Protein AF-A0A0H3C259-F1 (afdb_monomer)

Nearest PDB structures (foldseek):
  5dym-assembly1_A-2  TM=5.861E-01  e=5.211E-03  Clostridioides difficile R20291
  2v1u-assembly1_A  TM=7.409E-01  e=2.535E-02  Aeropyrum pernix
  2qby-assembly1_B  TM=6.337E-01  e=1.419E-02  Saccharolobus solfataricus
  2dqr-assembly1_B  TM=4.996E-01  e=5.030E-02  Bacillus subtilis
  2dpd-assembly1_B  TM=5.119E-01  e=1.109E-01  Bacillus subtilis

Foldseek 3Di:
DPPPPPPDCDPLLLVLLLLLLVLLVVCVVPPPADDLVRSLVSSQVSCVVVVHDRDDSVVVVVSLVVCVVLLQWDWDWDDPDDPPGIGIHIHGPDPSVVSSVSSVVVVVVVVVVVVVVVVVVVVCVVVVPPPPPDPPDPPPPVVVPVVVVVVVVLVVLLVVQVVVCVVVVHDPVVSVVLSVVSDDSVVSVVVSVVVVVVVVVVVVVVVVVVVVVLVVLLVVLVVVLVVLLVVVVVLQWDNVLSVVLSVVVSVVCSRPSCLQVVCVVHVSNVVSSVVSPVSIDGDPVSVVVVVLLVVLLVLLCVVCVPPDPDDPLSVLSVVLSVPDPDDDVVCVVVCVSVVVSVVVVVVVVVVVVVVVVVVVD

Radius of gyration: 45.94 Å; Cα contacts (8 Å, |Δi|>4): 202; chains: 1; bounding box: 95×72×120 Å

Mean predicted aligned error: 21.15 Å

Sequence (361 aa):
MKVNKSLQIQSKYQHKLIALIATLEYINKNKKKYNQSDILYCFNSNLRRNGQKEVSIKTLRNYFYKLEKLNITINYYRHLGINMGTEIYYALRHSKKDCYNLLNQHFRNKKTERFQRRVNAYIKINYDKKDNVKNGECFNNKYKKEERETERKKKINKLKLKKYAKKCNFDNEISSFIINLNLKKETTIKLFKFIIKEKYYLKKENKCNLQKTLQNKKRDLISILRKTQKNLIKEGYDKKKIEIQIQNTYQKYKNKPHFILESNKYKDFDQIIKKIKDDTNKTESQKHKDNMKTNMYNILLDQLHSKTNTINLKSKIKEYLNKQNKLEYKKIFNNQYYNEIIKLIELQNESQNIYKNSYIN

Structure (mmCIF, N/CA/C/O backbone):
data_AF-A0A0H3C259-F1
#
_entry.id   AF-A0A0H3C259-F1
#
loop_
_atom_site.group_PDB
_atom_site.id
_atom_site.type_symbol
_atom_site.label_atom_id
_atom_site.label_alt_id
_atom_site.label_comp_id
_atom_site.label_asym_id
_atom_site.label_entity_id
_atom_site.label_seq_id
_atom_site.pdbx_PDB_ins_code
_atom_site.Cartn_x
_atom_site.Cartn_y
_atom_site.Cartn_z
_atom_site.occupancy
_atom_site.B_iso_or_equiv
_atom_site.auth_seq_id
_atom_site.auth_comp_id
_atom_site.auth_asym_id
_atom_site.auth_atom_id
_atom_site.pdbx_PDB_model_num
ATOM 1 N N . MET A 1 1 ? -5.166 -19.246 -32.603 1.00 32.88 1 MET A N 1
ATOM 2 C CA . MET A 1 1 ? -4.197 -18.706 -31.616 1.00 32.88 1 MET A CA 1
ATOM 3 C C . MET A 1 1 ? -3.779 -17.298 -32.034 1.00 32.88 1 MET A C 1
ATOM 5 O O . MET A 1 1 ? -3.109 -17.151 -33.047 1.00 32.88 1 MET A O 1
ATOM 9 N N . LYS A 1 2 ? -4.190 -16.249 -31.305 1.00 30.34 2 LYS A N 1
ATOM 10 C CA . LYS A 1 2 ? -3.680 -14.886 -31.537 1.00 30.34 2 LYS A CA 1
ATOM 11 C C . LYS A 1 2 ? -2.260 -14.813 -30.981 1.00 30.34 2 LYS A C 1
ATOM 13 O O . LYS A 1 2 ? -2.064 -14.702 -29.774 1.00 30.34 2 LYS A O 1
ATOM 18 N N . VAL A 1 3 ? -1.268 -14.929 -31.860 1.00 32.56 3 VAL A N 1
ATOM 19 C CA . VAL A 1 3 ? 0.128 -14.660 -31.515 1.00 32.56 3 VAL A CA 1
ATOM 20 C C . VAL A 1 3 ? 0.220 -13.173 -31.187 1.00 32.56 3 VAL A C 1
ATOM 22 O O . VAL A 1 3 ? 0.259 -12.331 -32.084 1.00 32.56 3 VAL A O 1
ATOM 25 N N . ASN A 1 4 ? 0.229 -12.839 -29.896 1.00 34.22 4 ASN A N 1
ATOM 26 C CA . ASN A 1 4 ? 0.653 -11.527 -29.427 1.00 34.22 4 ASN A CA 1
ATOM 27 C C . ASN A 1 4 ? 2.117 -11.354 -29.837 1.00 34.22 4 ASN A C 1
ATOM 29 O O . ASN A 1 4 ? 3.037 -11.773 -29.136 1.00 34.22 4 ASN A O 1
ATOM 33 N N . LYS A 1 5 ? 2.319 -10.770 -31.021 1.00 34.62 5 LYS A N 1
ATOM 34 C CA . LYS A 1 5 ? 3.610 -10.297 -31.511 1.00 34.62 5 LYS A CA 1
ATOM 35 C C . LYS A 1 5 ? 4.137 -9.365 -30.426 1.00 34.62 5 LYS A C 1
ATOM 37 O O . LYS A 1 5 ? 3.582 -8.288 -30.220 1.00 34.62 5 LYS A O 1
ATOM 42 N N . SER A 1 6 ? 5.155 -9.798 -29.684 1.00 31.55 6 SER A N 1
ATOM 43 C CA . SER A 1 6 ? 5.824 -8.946 -28.704 1.00 31.55 6 SER A CA 1
ATOM 44 C C . SER A 1 6 ? 6.165 -7.630 -29.398 1.00 31.55 6 SER A C 1
ATOM 46 O O . SER A 1 6 ? 6.873 -7.665 -30.412 1.00 31.55 6 SER A O 1
ATOM 48 N N . LEU A 1 7 ? 5.634 -6.505 -28.906 1.00 38.12 7 LEU A N 1
ATOM 49 C CA . LEU A 1 7 ? 5.985 -5.172 -29.389 1.00 38.12 7 LEU A CA 1
ATOM 50 C C . LEU A 1 7 ? 7.511 -5.100 -29.429 1.00 38.12 7 LEU A C 1
ATOM 52 O O . LEU A 1 7 ? 8.168 -5.111 -28.386 1.00 38.12 7 LEU A O 1
ATOM 56 N N . GLN A 1 8 ? 8.076 -5.109 -30.642 1.00 46.75 8 GLN A N 1
ATOM 57 C CA . GLN A 1 8 ? 9.494 -4.847 -30.845 1.00 46.75 8 GLN A CA 1
ATOM 58 C C . GLN A 1 8 ? 9.805 -3.588 -30.049 1.00 46.75 8 GLN A C 1
ATOM 60 O O . GLN A 1 8 ? 9.069 -2.611 -30.168 1.00 46.75 8 GLN A O 1
ATOM 65 N N . ILE A 1 9 ? 10.842 -3.638 -29.212 1.00 47.00 9 ILE A N 1
ATOM 66 C CA . ILE A 1 9 ? 11.274 -2.513 -28.382 1.00 47.00 9 ILE A CA 1
ATOM 67 C C . ILE A 1 9 ? 11.609 -1.354 -29.330 1.00 47.00 9 ILE A C 1
ATOM 69 O O . ILE A 1 9 ? 12.724 -1.243 -29.840 1.00 47.00 9 ILE A O 1
ATOM 73 N N . GLN A 1 10 ? 10.610 -0.528 -29.627 1.00 60.31 10 GLN A N 1
ATOM 74 C CA . GLN A 1 10 ? 10.763 0.697 -30.386 1.00 60.31 10 GLN A CA 1
ATOM 75 C C . GLN A 1 10 ? 11.490 1.663 -29.464 1.00 60.31 10 GLN A C 1
ATOM 77 O O . GLN A 1 10 ? 11.185 1.764 -28.272 1.00 60.31 10 GLN A O 1
ATOM 82 N N . SER A 1 11 ? 12.505 2.347 -29.988 1.00 73.31 11 SER A N 1
ATOM 83 C CA . SER A 1 11 ? 13.210 3.342 -29.181 1.00 73.31 11 SER A CA 1
ATOM 84 C C . SER A 1 11 ? 12.196 4.365 -28.648 1.00 73.31 11 SER A C 1
ATOM 86 O O . SER A 1 11 ? 11.292 4.765 -29.383 1.00 73.31 11 SER A O 1
ATOM 88 N N . LYS A 1 12 ? 12.335 4.806 -27.385 1.00 82.75 12 LYS A N 1
ATOM 89 C CA . LYS A 1 12 ? 11.418 5.795 -26.770 1.00 82.75 12 LYS A CA 1
ATOM 90 C C . LYS A 1 12 ? 11.193 7.011 -27.683 1.00 82.75 12 LYS A C 1
ATOM 92 O O . LYS A 1 12 ? 10.097 7.547 -27.756 1.00 82.75 12 LYS A O 1
ATOM 97 N N . TYR A 1 13 ? 12.237 7.402 -28.411 1.00 89.00 13 TYR A N 1
ATOM 98 C CA . TYR A 1 13 ? 12.223 8.485 -29.386 1.00 89.00 13 TYR A CA 1
ATOM 99 C C . TYR A 1 13 ? 11.421 8.158 -30.664 1.00 89.00 13 TYR A C 1
ATOM 101 O O . TYR A 1 13 ? 10.613 8.971 -31.094 1.00 89.00 13 TYR A O 1
ATOM 109 N N . GLN A 1 14 ? 11.574 6.959 -31.239 1.00 90.12 14 GLN A N 1
ATOM 110 C CA . GLN A 1 14 ? 10.795 6.510 -32.404 1.00 90.12 14 GLN A CA 1
ATOM 111 C C . GLN A 1 14 ? 9.292 6.497 -32.114 1.00 90.12 14 GLN A C 1
ATOM 113 O O . GLN A 1 14 ? 8.512 6.959 -32.937 1.00 90.12 14 GLN A O 1
ATOM 118 N N . HIS A 1 15 ? 8.888 6.026 -30.932 1.00 88.75 15 HIS A N 1
ATOM 119 C CA . HIS A 1 15 ? 7.475 6.000 -30.557 1.00 88.75 15 HIS A CA 1
ATOM 120 C C . HIS A 1 15 ? 6.872 7.411 -30.470 1.00 88.75 15 HIS A C 1
ATOM 122 O O . HIS A 1 15 ? 5.762 7.639 -30.941 1.00 88.75 15 HIS A O 1
ATOM 128 N N . LYS A 1 16 ? 7.633 8.381 -29.945 1.00 93.69 16 LYS A N 1
ATOM 129 C CA . LYS A 1 16 ? 7.217 9.790 -29.917 1.00 93.69 16 LYS A CA 1
ATOM 130 C C . LYS A 1 16 ? 7.043 10.373 -31.323 1.00 93.69 16 LYS A C 1
ATOM 132 O O . LYS A 1 16 ? 6.090 11.108 -31.549 1.00 93.69 16 LYS A O 1
ATOM 137 N N . LEU A 1 17 ? 7.898 10.006 -32.280 1.00 94.56 17 LEU A N 1
ATOM 138 C CA . LEU A 1 17 ? 7.743 10.422 -33.681 1.00 94.56 17 LEU A CA 1
ATOM 139 C C . LEU A 1 17 ? 6.522 9.774 -34.359 1.00 94.56 17 LEU A C 1
ATOM 141 O O . LEU A 1 17 ? 5.812 10.450 -35.095 1.00 94.56 17 LEU A O 1
ATOM 145 N N . ILE A 1 18 ? 6.230 8.501 -34.071 1.00 93.56 18 ILE A N 1
ATOM 146 C CA . ILE A 1 18 ? 5.015 7.813 -34.556 1.00 93.56 18 ILE A CA 1
ATOM 147 C C . ILE A 1 18 ? 3.753 8.511 -34.035 1.00 93.56 18 ILE A C 1
ATOM 149 O O . ILE A 1 18 ? 2.817 8.765 -34.799 1.00 93.56 18 ILE A O 1
ATOM 153 N N . ALA A 1 19 ? 3.736 8.839 -32.741 1.00 94.12 19 ALA A N 1
ATOM 154 C CA . ALA A 1 19 ? 2.639 9.575 -32.127 1.00 94.12 19 ALA A CA 1
ATOM 155 C C . ALA A 1 19 ? 2.482 10.971 -32.751 1.00 94.12 19 ALA A C 1
ATOM 157 O O . ALA A 1 19 ? 1.358 11.383 -33.023 1.00 94.12 19 ALA A O 1
ATOM 158 N N . LEU A 1 20 ? 3.588 11.658 -33.060 1.00 95.75 20 LEU A N 1
ATOM 159 C CA . LEU A 1 20 ? 3.554 12.977 -33.693 1.00 95.75 20 LEU A CA 1
ATOM 160 C C . LEU A 1 20 ? 2.965 12.925 -35.108 1.00 95.75 20 LEU A C 1
ATOM 162 O O . LEU A 1 20 ? 2.128 13.755 -35.441 1.00 95.75 20 LEU A O 1
ATOM 166 N N . ILE A 1 21 ? 3.331 11.922 -35.914 1.00 95.12 21 ILE A N 1
ATOM 167 C CA . ILE A 1 21 ? 2.750 11.709 -37.252 1.00 95.12 21 ILE A CA 1
ATOM 168 C C . ILE A 1 21 ? 1.230 11.495 -37.159 1.00 95.12 21 ILE A C 1
ATOM 170 O O . ILE A 1 21 ? 0.483 12.091 -37.930 1.00 95.12 21 ILE A O 1
ATOM 174 N N . ALA A 1 22 ? 0.753 10.694 -36.195 1.00 94.38 22 ALA A N 1
ATOM 175 C CA . ALA A 1 22 ? -0.688 10.528 -35.969 1.00 94.38 22 ALA A CA 1
ATOM 176 C C . ALA A 1 22 ? -1.367 11.840 -35.557 1.00 94.38 22 ALA A C 1
ATOM 178 O O . ALA A 1 22 ? -2.471 12.127 -36.015 1.00 94.38 22 ALA A O 1
ATOM 179 N N . THR A 1 23 ? -0.719 12.622 -34.692 1.00 95.00 23 THR A N 1
ATOM 180 C CA . THR A 1 23 ? -1.238 13.915 -34.248 1.00 95.00 23 THR A CA 1
ATOM 181 C C . THR A 1 23 ? -1.342 14.902 -35.411 1.00 95.00 23 THR A C 1
ATOM 183 O O . THR A 1 23 ? -2.368 15.561 -35.536 1.00 95.00 23 THR A O 1
ATOM 186 N N . LEU A 1 24 ? -0.339 14.973 -36.290 1.00 94.25 24 LEU A N 1
ATOM 187 C CA . LEU A 1 24 ? -0.383 15.829 -37.479 1.00 94.25 24 LEU A CA 1
ATOM 188 C C . LEU A 1 24 ? -1.494 15.416 -38.446 1.00 94.25 24 LEU A C 1
ATOM 190 O O . LEU A 1 24 ? -2.240 16.270 -38.910 1.00 94.25 24 LEU A O 1
ATOM 194 N N . GLU A 1 25 ? -1.664 14.114 -38.699 1.00 94.69 25 GLU A N 1
ATOM 195 C CA . GLU A 1 25 ? -2.767 13.618 -39.532 1.00 94.69 25 GLU A CA 1
ATOM 196 C C . GLU A 1 25 ? -4.134 14.034 -38.970 1.00 94.69 25 GLU A C 1
ATOM 198 O O . GLU A 1 25 ? -5.006 14.484 -39.710 1.00 94.69 25 GLU A O 1
ATOM 203 N N . TYR A 1 26 ? -4.318 13.899 -37.655 1.00 94.44 26 TYR A N 1
ATOM 204 C CA . TYR A 1 26 ? -5.551 14.293 -36.981 1.00 94.44 26 TYR A CA 1
ATOM 205 C C . TYR A 1 26 ? -5.798 15.800 -37.083 1.00 94.44 26 TYR A C 1
ATOM 207 O O . TYR A 1 26 ? -6.906 16.222 -37.401 1.00 94.44 26 TYR A O 1
ATOM 215 N N . ILE A 1 27 ? -4.782 16.619 -36.812 1.00 92.56 27 ILE A N 1
ATOM 216 C CA . ILE A 1 27 ? -4.924 18.076 -36.836 1.00 92.56 27 ILE A CA 1
ATOM 217 C C . ILE A 1 27 ? -5.221 18.558 -38.257 1.00 92.56 27 ILE A C 1
ATOM 219 O O . ILE A 1 27 ? -6.153 19.335 -38.428 1.00 92.56 27 ILE A O 1
ATOM 223 N N . ASN A 1 28 ? -4.513 18.045 -39.265 1.00 90.31 28 ASN A N 1
ATOM 224 C CA . ASN A 1 28 ? -4.720 18.430 -40.664 1.00 90.31 28 ASN A CA 1
ATOM 225 C C . ASN A 1 28 ? -6.121 18.074 -41.181 1.00 90.31 28 ASN A C 1
ATOM 227 O O . ASN A 1 28 ? -6.636 18.763 -42.053 1.00 90.31 28 ASN A O 1
ATOM 231 N N . LYS A 1 29 ? -6.753 17.019 -40.646 1.00 91.06 29 LYS A N 1
ATOM 232 C CA . LYS A 1 29 ? -8.136 16.653 -40.998 1.00 91.06 29 LYS A CA 1
ATOM 233 C C . LYS A 1 29 ? -9.188 17.501 -40.279 1.00 91.06 29 LYS A C 1
ATOM 235 O O . LYS A 1 29 ? -10.253 17.728 -40.836 1.00 91.06 29 LYS A O 1
ATOM 240 N N . ASN A 1 30 ? -8.910 17.943 -39.050 1.00 92.06 30 ASN A N 1
ATOM 241 C CA . ASN A 1 30 ? -9.928 18.527 -38.167 1.00 92.06 30 ASN A CA 1
ATOM 242 C C . ASN A 1 30 ? -9.808 20.043 -37.961 1.00 92.06 30 ASN A C 1
ATOM 244 O O . ASN A 1 30 ? -10.759 20.667 -37.498 1.00 92.06 30 ASN A O 1
ATOM 248 N N . LYS A 1 31 ? -8.655 20.651 -38.256 1.00 87.19 31 LYS A N 1
ATOM 249 C CA . LYS A 1 31 ? -8.423 22.090 -38.082 1.00 87.19 31 LYS A CA 1
ATOM 250 C C . LYS A 1 31 ? -8.028 22.730 -39.410 1.00 87.19 31 LYS A C 1
ATOM 252 O O . LYS A 1 31 ? -7.062 22.311 -40.034 1.00 87.19 31 LYS A O 1
ATOM 257 N N . LYS A 1 32 ? -8.731 23.805 -39.789 1.00 83.62 32 LYS A N 1
ATOM 258 C CA . LYS A 1 32 ? -8.390 24.634 -40.962 1.00 83.62 32 LYS A CA 1
ATOM 259 C C . LYS A 1 32 ? -7.138 25.491 -40.731 1.00 83.62 32 LYS A C 1
ATOM 261 O O . LYS A 1 32 ? -6.374 25.721 -41.658 1.00 83.62 32 LYS A O 1
ATOM 266 N N . LYS A 1 33 ? -6.930 25.959 -39.495 1.00 83.88 33 LYS A N 1
ATOM 267 C CA . LYS A 1 33 ? -5.749 26.716 -39.050 1.00 83.88 33 LYS A CA 1
ATOM 268 C C . LYS A 1 33 ? -5.343 26.255 -37.651 1.00 83.88 33 LYS A C 1
ATOM 270 O O . LYS A 1 33 ? -6.202 25.908 -36.840 1.00 83.88 33 LYS A O 1
ATOM 275 N N . TYR A 1 34 ? -4.044 26.231 -37.381 1.00 88.56 34 TYR A N 1
ATOM 276 C CA . TYR A 1 34 ? -3.476 25.862 -36.086 1.00 88.56 34 TYR A CA 1
ATOM 277 C C . TYR A 1 34 ? -2.087 26.484 -35.923 1.00 88.56 34 TYR A C 1
ATOM 279 O O . TYR A 1 34 ? -1.428 26.812 -36.906 1.00 88.56 34 TYR A O 1
ATOM 287 N N . ASN A 1 35 ? -1.624 26.610 -34.682 1.00 86.19 35 ASN A N 1
ATOM 288 C CA . ASN A 1 35 ? -0.261 27.032 -34.362 1.00 86.19 35 ASN A CA 1
ATOM 289 C C . ASN A 1 35 ? 0.547 25.904 -33.680 1.00 86.19 35 ASN A C 1
ATOM 291 O O . ASN A 1 35 ? 0.063 24.794 -33.448 1.00 86.19 35 ASN A O 1
ATOM 295 N N . GLN A 1 36 ? 1.816 26.166 -33.350 1.00 86.88 36 GLN A N 1
ATOM 296 C CA . GLN A 1 36 ? 2.669 25.171 -32.685 1.00 86.88 36 GLN A CA 1
ATOM 297 C C . GLN A 1 36 ? 2.161 24.764 -31.289 1.00 86.88 36 GLN A C 1
ATOM 299 O O . GLN A 1 36 ? 2.370 23.618 -30.884 1.00 86.88 36 GLN A O 1
ATOM 304 N N . SER A 1 37 ? 1.485 25.662 -30.567 1.00 88.31 37 SER A N 1
ATOM 305 C CA . SER A 1 37 ? 0.896 25.376 -29.253 1.00 88.31 37 SER A CA 1
ATOM 306 C C . SER A 1 37 ? -0.303 24.434 -29.368 1.00 88.31 37 SER A C 1
ATOM 308 O O . SER A 1 37 ? -0.420 23.506 -28.570 1.00 88.31 37 SER A O 1
ATOM 310 N N . ASP A 1 38 ? -1.131 24.590 -30.405 1.00 90.00 38 ASP A N 1
ATOM 311 C CA . ASP A 1 38 ? -2.219 23.657 -30.721 1.00 90.00 38 ASP A CA 1
ATOM 312 C C . ASP A 1 38 ? -1.694 22.239 -30.959 1.00 90.00 38 ASP A C 1
ATOM 314 O O . ASP A 1 38 ? -2.228 21.264 -30.422 1.00 90.00 38 ASP A O 1
ATOM 318 N N . ILE A 1 39 ? -0.622 22.118 -31.750 1.00 92.62 39 ILE A N 1
ATOM 319 C CA . ILE A 1 39 ? -0.011 20.815 -32.022 1.00 92.62 39 ILE A CA 1
ATOM 320 C C . ILE A 1 39 ? 0.587 20.231 -30.748 1.00 92.62 39 ILE A C 1
ATOM 322 O O . ILE A 1 39 ? 0.405 19.043 -30.482 1.00 92.62 39 ILE A O 1
ATOM 326 N N . LEU A 1 40 ? 1.265 21.052 -29.942 1.00 95.12 40 LEU A N 1
ATOM 327 C CA . LEU A 1 40 ? 1.839 20.626 -28.670 1.00 95.12 40 LEU A CA 1
ATOM 328 C C . LEU A 1 40 ? 0.768 20.086 -27.722 1.00 95.12 40 LEU A C 1
ATOM 330 O O . LEU A 1 40 ? 0.960 19.020 -27.137 1.00 95.12 40 LEU A O 1
ATOM 334 N N . TYR A 1 41 ? -0.365 20.778 -27.612 1.00 95.44 41 TYR A N 1
ATOM 335 C CA . TYR A 1 41 ? -1.492 20.362 -26.784 1.00 95.44 41 TYR A CA 1
ATOM 336 C C . TYR A 1 41 ? -2.036 18.993 -27.218 1.00 95.44 41 TYR A C 1
ATOM 338 O O . TYR A 1 41 ? -2.100 18.053 -26.417 1.00 95.44 41 TYR A O 1
ATOM 346 N N . CYS A 1 42 ? -2.357 18.832 -28.506 1.00 94.38 42 CYS A N 1
ATOM 347 C CA . CYS A 1 42 ? -2.859 17.565 -29.038 1.00 94.38 42 CYS A CA 1
ATOM 348 C C . CYS A 1 42 ? -1.819 16.437 -28.931 1.00 94.38 42 CYS A C 1
ATOM 350 O O . CYS A 1 42 ? -2.167 15.287 -28.651 1.00 94.38 42 CYS A O 1
ATOM 352 N N . PHE A 1 43 ? -0.539 16.752 -29.130 1.00 96.50 43 PHE A N 1
ATOM 353 C CA . PHE A 1 43 ? 0.548 15.786 -29.034 1.00 96.50 43 PHE A CA 1
ATOM 354 C C . PHE A 1 43 ? 0.748 15.305 -27.596 1.00 96.50 43 PHE A C 1
ATOM 356 O O . PHE A 1 43 ? 0.764 14.098 -27.364 1.00 96.50 43 PHE A O 1
ATOM 363 N N . ASN A 1 44 ? 0.815 16.213 -26.620 1.00 96.69 44 ASN A N 1
ATOM 364 C CA . ASN A 1 44 ? 0.953 15.858 -25.206 1.00 96.69 44 ASN A CA 1
ATOM 365 C C . ASN A 1 44 ? -0.265 15.084 -24.686 1.00 96.69 44 ASN A C 1
ATOM 367 O O . ASN A 1 44 ? -0.094 14.103 -23.964 1.00 96.69 44 ASN A O 1
ATOM 371 N N . SER A 1 45 ? -1.477 15.424 -25.136 1.00 95.00 45 SER A N 1
ATOM 372 C CA . SER A 1 45 ? -2.680 14.636 -24.838 1.00 95.00 45 SER A CA 1
ATOM 373 C C . SER A 1 45 ? -2.564 13.190 -25.352 1.00 95.00 45 SER A C 1
ATOM 375 O O . SER A 1 45 ? -2.850 12.242 -24.616 1.00 95.00 45 SER A O 1
ATOM 377 N N . ASN A 1 46 ? -2.060 12.996 -26.578 1.00 93.06 46 ASN A N 1
ATOM 378 C CA . ASN A 1 46 ? -1.805 11.668 -27.148 1.00 93.06 46 ASN A CA 1
ATOM 379 C C . ASN A 1 46 ? -0.698 10.912 -26.381 1.00 93.06 46 ASN A C 1
ATOM 381 O O . ASN A 1 46 ? -0.845 9.732 -26.063 1.00 93.06 46 ASN A O 1
ATOM 385 N N . LEU A 1 47 ? 0.389 11.595 -26.007 1.00 93.44 47 LEU A N 1
ATOM 386 C CA . LEU A 1 47 ? 1.457 11.015 -25.186 1.00 93.44 47 LEU A CA 1
ATOM 387 C C . LEU A 1 47 ? 0.940 10.551 -23.818 1.00 93.44 47 LEU A C 1
ATOM 389 O O . LEU A 1 47 ? 1.247 9.430 -23.413 1.00 93.44 47 LEU A O 1
ATOM 393 N N . ARG A 1 48 ? 0.108 11.358 -23.148 1.00 93.00 48 ARG A N 1
ATOM 394 C CA . ARG A 1 48 ? -0.487 11.034 -21.844 1.00 93.00 48 ARG A CA 1
ATOM 395 C C . ARG A 1 48 ? -1.376 9.794 -21.915 1.00 93.00 48 ARG A C 1
ATOM 397 O O . ARG A 1 48 ? -1.248 8.911 -21.072 1.00 93.00 48 ARG A O 1
ATOM 404 N N . ARG A 1 49 ? -2.213 9.681 -22.955 1.00 89.44 49 ARG A N 1
ATOM 405 C CA . ARG A 1 49 ? -3.046 8.485 -23.204 1.00 89.44 49 ARG A CA 1
ATOM 406 C C . ARG A 1 49 ? -2.205 7.221 -23.408 1.00 89.44 49 ARG A C 1
ATOM 408 O O . ARG A 1 49 ? -2.601 6.150 -22.967 1.00 89.44 49 ARG A O 1
ATOM 415 N N . ASN A 1 50 ? -1.023 7.359 -24.007 1.00 85.12 50 ASN A N 1
ATOM 416 C CA . ASN A 1 50 ? -0.074 6.263 -24.223 1.00 85.12 50 ASN A CA 1
ATOM 417 C C . ASN A 1 50 ? 0.904 6.044 -23.046 1.00 85.12 50 ASN A C 1
ATOM 419 O O . ASN A 1 50 ? 1.890 5.319 -23.196 1.00 85.12 50 ASN A O 1
ATOM 423 N N . GLY A 1 51 ? 0.685 6.683 -21.888 1.00 85.88 51 GLY A N 1
ATOM 424 C CA . GLY A 1 51 ? 1.541 6.546 -20.702 1.00 85.88 51 GLY A CA 1
ATOM 425 C C . GLY A 1 51 ? 2.951 7.133 -20.862 1.00 85.88 51 GLY A C 1
ATOM 426 O O . GLY A 1 51 ? 3.886 6.713 -20.177 1.00 85.88 51 GLY A O 1
ATOM 427 N N . GLN A 1 52 ? 3.143 8.076 -21.788 1.00 87.56 52 GLN A N 1
ATOM 428 C CA . GLN A 1 52 ? 4.428 8.719 -22.059 1.00 87.56 52 GLN A CA 1
ATOM 429 C C . GLN A 1 52 ? 4.522 10.107 -21.425 1.00 87.56 52 GLN A C 1
ATOM 431 O O . GLN A 1 52 ? 3.540 10.836 -21.336 1.00 87.56 52 GLN A O 1
ATOM 436 N N . LYS A 1 53 ? 5.744 10.503 -21.039 1.00 90.44 53 LYS A N 1
ATOM 437 C CA . LYS A 1 53 ? 6.014 11.857 -20.538 1.00 90.44 53 LYS A CA 1
ATOM 438 C C . LYS A 1 53 ? 5.816 12.897 -21.637 1.00 90.44 53 LYS A C 1
ATOM 440 O O . LYS A 1 53 ? 6.381 12.742 -22.732 1.00 90.44 53 LYS A O 1
ATOM 445 N N . GLU A 1 54 ? 5.100 13.953 -21.272 1.00 93.38 54 GLU A N 1
ATOM 446 C CA . GLU A 1 54 ? 4.889 15.166 -22.057 1.00 93.38 54 GLU A CA 1
ATOM 447 C C . GLU A 1 54 ? 6.217 15.796 -22.494 1.00 93.38 54 GLU A C 1
ATOM 449 O O . GLU A 1 54 ? 7.290 15.520 -21.941 1.00 93.38 54 GLU A O 1
ATOM 454 N N . VAL A 1 55 ? 6.155 16.600 -23.549 1.00 94.50 55 VAL A N 1
ATOM 455 C CA . VAL A 1 55 ? 7.316 17.278 -24.120 1.00 94.50 55 VAL A CA 1
ATOM 456 C C . VAL A 1 55 ? 7.136 18.789 -24.095 1.00 94.50 55 VAL A C 1
ATOM 458 O O . VAL A 1 55 ? 6.019 19.299 -24.122 1.00 94.50 55 VAL A O 1
ATOM 461 N N . SER A 1 56 ? 8.258 19.504 -24.078 1.00 96.12 56 SER A N 1
ATOM 462 C CA . SER A 1 56 ? 8.292 20.956 -24.240 1.00 96.12 56 SER A CA 1
ATOM 463 C C . SER A 1 56 ? 8.218 21.364 -25.713 1.00 96.12 56 SER A C 1
ATOM 465 O O . SER A 1 56 ? 8.570 20.585 -26.605 1.00 96.12 56 SER A O 1
ATOM 467 N N . ILE A 1 57 ? 7.862 22.626 -25.974 1.00 91.19 57 ILE A N 1
ATOM 468 C CA . ILE A 1 57 ? 7.820 23.185 -27.333 1.00 91.19 57 ILE A CA 1
ATOM 469 C C . ILE A 1 57 ? 9.170 23.085 -28.062 1.00 91.19 57 ILE A C 1
ATOM 471 O O . ILE A 1 57 ? 9.222 22.729 -29.238 1.00 91.19 57 ILE A O 1
ATOM 475 N N . LYS A 1 58 ? 10.287 23.288 -27.348 1.00 93.62 58 LYS A N 1
ATOM 476 C CA . LYS A 1 58 ? 11.648 23.116 -27.886 1.00 93.62 58 LYS A CA 1
ATOM 477 C C . LYS A 1 58 ? 11.879 21.686 -28.380 1.00 93.62 58 LYS A C 1
ATOM 479 O O . LYS A 1 58 ? 12.455 21.467 -29.441 1.00 93.62 58 LYS A O 1
ATOM 484 N N . THR A 1 59 ? 11.388 20.703 -27.629 1.00 94.50 59 THR A N 1
ATOM 485 C CA . THR A 1 59 ? 11.495 19.287 -27.999 1.00 94.50 59 THR A CA 1
ATOM 486 C C . THR A 1 59 ? 10.617 18.958 -29.205 1.00 94.50 59 THR A C 1
ATOM 488 O O . THR A 1 59 ? 11.054 18.227 -30.091 1.00 94.50 59 THR A O 1
ATOM 491 N N . LEU A 1 60 ? 9.410 19.526 -29.269 1.00 94.00 60 LEU A N 1
ATOM 492 C CA . LEU A 1 60 ? 8.510 19.376 -30.411 1.00 94.00 60 LEU A CA 1
ATOM 493 C C . LEU A 1 60 ? 9.139 19.924 -31.705 1.00 94.00 60 LEU A C 1
ATOM 495 O O . LEU A 1 60 ? 9.132 19.235 -32.722 1.00 94.00 60 LEU A O 1
ATOM 499 N N . ARG A 1 61 ? 9.775 21.103 -31.655 1.00 91.06 61 ARG A N 1
ATOM 500 C CA . ARG A 1 61 ? 10.515 21.677 -32.798 1.00 91.06 61 ARG A CA 1
ATOM 501 C C . ARG A 1 61 ? 11.624 20.749 -33.301 1.00 91.06 61 ARG A C 1
ATOM 503 O O . ARG A 1 61 ? 11.728 20.511 -34.502 1.00 91.06 61 ARG A O 1
ATOM 510 N N . ASN A 1 62 ? 12.385 20.136 -32.392 1.00 94.56 62 ASN A N 1
ATOM 511 C CA . ASN A 1 62 ? 13.400 19.141 -32.759 1.00 94.56 62 ASN A CA 1
ATOM 512 C C . ASN A 1 62 ? 12.797 17.908 -33.452 1.00 94.56 62 ASN A C 1
ATOM 514 O O . ASN A 1 62 ? 13.454 17.277 -34.281 1.00 94.56 62 ASN A O 1
ATOM 518 N N . TYR A 1 63 ? 11.564 17.533 -33.104 1.00 95.25 63 TYR A N 1
ATOM 519 C CA . TYR A 1 63 ? 10.869 16.432 -33.767 1.00 95.25 63 TYR A CA 1
ATOM 520 C C . TYR A 1 63 ? 10.424 16.820 -35.177 1.00 95.25 63 TYR A C 1
ATOM 522 O O . TYR A 1 63 ? 10.636 16.024 -36.087 1.00 95.25 63 TYR A O 1
ATOM 530 N N . PHE A 1 64 ? 9.908 18.035 -35.386 1.00 92.94 64 PHE A N 1
ATOM 531 C CA . PHE A 1 64 ? 9.580 18.526 -36.730 1.00 92.94 64 PHE A CA 1
ATOM 532 C C . PHE A 1 64 ? 10.802 18.569 -37.643 1.00 92.94 64 PHE A C 1
ATOM 534 O O . PHE A 1 64 ? 10.753 18.001 -38.730 1.00 92.94 64 PHE A O 1
ATOM 541 N N . TYR A 1 65 ? 11.924 19.114 -37.164 1.00 92.62 65 TYR A N 1
ATOM 542 C CA . TYR A 1 65 ? 13.185 19.103 -37.912 1.00 92.62 65 TYR A CA 1
ATOM 543 C C . TYR A 1 65 ? 13.611 17.677 -38.294 1.00 92.62 65 TYR A C 1
ATOM 545 O O . TYR A 1 65 ? 14.084 17.408 -39.399 1.00 92.62 65 TYR A O 1
ATOM 553 N N . LYS A 1 66 ? 13.414 16.716 -37.383 1.00 93.38 66 LYS A N 1
ATOM 554 C CA . LYS A 1 66 ? 13.742 15.317 -37.657 1.00 93.38 66 LYS A CA 1
ATOM 555 C C . LYS A 1 66 ? 12.815 14.690 -38.700 1.00 93.38 66 LYS A C 1
ATOM 557 O O . LYS A 1 66 ? 13.310 13.916 -39.513 1.00 93.38 66 LYS A O 1
ATOM 562 N N . LEU A 1 67 ? 11.513 14.972 -38.655 1.00 94.12 67 LEU A N 1
ATOM 563 C CA . LEU A 1 67 ? 10.541 14.457 -39.626 1.00 94.12 67 LEU A CA 1
ATOM 564 C C . LEU A 1 67 ? 10.763 15.055 -41.019 1.00 94.12 67 LEU A C 1
ATOM 566 O O . LEU A 1 67 ? 10.715 14.323 -42.005 1.00 94.12 67 LEU A O 1
ATOM 570 N N . GLU A 1 68 ? 11.092 16.340 -41.089 1.00 92.44 68 GLU A N 1
ATOM 571 C CA . GLU A 1 68 ? 11.447 17.029 -42.328 1.00 92.44 68 GLU A CA 1
ATOM 572 C C . GLU A 1 68 ? 12.699 16.427 -42.967 1.00 92.44 68 GLU A C 1
ATOM 574 O O . GLU A 1 68 ? 12.667 16.029 -44.126 1.00 92.44 68 GLU A O 1
ATOM 579 N N . LYS A 1 69 ? 13.769 16.220 -42.184 1.00 92.62 69 LYS A N 1
ATOM 580 C CA . LYS A 1 69 ? 15.006 15.575 -42.660 1.00 92.62 69 LYS A CA 1
ATOM 581 C C . LYS A 1 69 ? 14.798 14.138 -43.157 1.00 92.62 69 LYS A C 1
ATOM 583 O O . LYS A 1 69 ? 15.632 13.610 -43.886 1.00 92.62 69 LYS A O 1
ATOM 588 N N . LEU A 1 70 ? 13.727 13.476 -42.720 1.00 91.69 70 LEU A N 1
ATOM 589 C CA . LEU A 1 70 ? 13.347 12.137 -43.176 1.00 91.69 70 LEU A CA 1
ATOM 590 C C . LEU A 1 70 ? 12.358 12.163 -44.344 1.00 91.69 70 LEU A C 1
ATOM 592 O O . LEU A 1 70 ? 11.863 11.103 -44.714 1.00 91.69 70 LEU A O 1
ATOM 596 N N . ASN A 1 71 ? 12.061 13.341 -44.902 1.00 91.69 71 ASN A N 1
ATOM 597 C CA . ASN A 1 71 ? 11.056 13.532 -45.942 1.00 91.69 71 ASN A CA 1
ATOM 598 C C . ASN A 1 71 ? 9.689 12.946 -45.540 1.00 91.69 71 ASN A C 1
ATOM 600 O O . ASN A 1 71 ? 8.988 12.359 -46.357 1.00 91.69 71 ASN A O 1
ATOM 604 N N . ILE A 1 72 ? 9.307 13.083 -44.266 1.00 92.25 72 ILE A N 1
ATOM 605 C CA . ILE A 1 72 ? 7.998 12.638 -43.762 1.00 92.25 72 ILE A CA 1
ATOM 606 C C . ILE A 1 72 ? 6.993 13.794 -43.785 1.00 92.25 72 ILE A C 1
ATOM 608 O O . ILE A 1 72 ? 5.817 13.584 -44.085 1.00 92.25 72 ILE A O 1
ATOM 612 N N . THR A 1 73 ? 7.446 15.013 -43.484 1.00 92.94 73 THR A N 1
ATOM 613 C CA . THR A 1 73 ? 6.604 16.215 -43.473 1.00 92.94 73 THR A CA 1
ATOM 614 C C . THR A 1 73 ? 7.019 17.219 -44.548 1.00 92.94 73 THR A C 1
ATOM 616 O O . THR A 1 73 ? 8.174 17.261 -44.977 1.00 92.94 73 THR A O 1
ATOM 619 N N . ILE A 1 74 ? 6.056 18.017 -45.006 1.00 89.19 74 ILE A N 1
ATOM 620 C CA . ILE A 1 74 ? 6.275 19.285 -45.708 1.00 89.19 74 ILE A CA 1
ATOM 621 C C . ILE A 1 74 ? 5.919 20.376 -44.716 1.00 89.19 74 ILE A C 1
ATOM 623 O O . ILE A 1 74 ? 4.823 20.369 -44.152 1.00 89.19 74 ILE A O 1
ATOM 627 N N . ASN A 1 75 ? 6.851 21.290 -44.496 1.00 88.69 75 ASN A N 1
ATOM 628 C CA . ASN A 1 75 ? 6.676 22.366 -43.545 1.00 88.69 75 ASN A CA 1
ATOM 629 C C . ASN A 1 75 ? 6.539 23.672 -44.331 1.00 88.69 75 ASN A C 1
ATOM 631 O O . ASN A 1 75 ? 7.384 23.981 -45.167 1.00 88.69 75 ASN A O 1
ATOM 635 N N . TYR A 1 76 ? 5.479 24.422 -44.070 1.00 85.12 76 TYR A N 1
ATOM 636 C CA . TYR A 1 76 ? 5.277 25.769 -44.586 1.00 85.12 76 TYR A CA 1
ATOM 637 C C . TYR A 1 76 ? 5.499 26.760 -43.451 1.00 85.12 76 TYR A C 1
ATOM 639 O O . TYR A 1 76 ? 4.963 26.569 -42.357 1.00 85.12 76 TYR A O 1
ATOM 647 N N . TYR A 1 77 ? 6.276 27.804 -43.724 1.00 83.44 77 TYR A N 1
ATOM 648 C CA . TYR A 1 77 ? 6.555 28.888 -42.792 1.00 83.44 77 TYR A CA 1
ATOM 649 C C . TYR A 1 77 ? 6.398 30.218 -43.526 1.00 83.44 77 TYR A C 1
ATOM 651 O O . TYR A 1 77 ? 7.074 30.446 -44.527 1.00 83.44 77 TYR A O 1
ATOM 659 N N . ARG A 1 78 ? 5.535 31.101 -43.023 1.00 82.56 78 ARG A N 1
ATOM 660 C CA . ARG A 1 78 ? 5.382 32.469 -43.532 1.00 82.56 78 ARG A CA 1
ATOM 661 C C . ARG A 1 78 ? 5.506 33.459 -42.387 1.00 82.56 78 ARG A C 1
ATOM 663 O O . ARG A 1 78 ? 4.702 33.448 -41.459 1.00 82.56 78 ARG A O 1
ATOM 670 N N . HIS A 1 79 ? 6.513 34.322 -42.450 1.00 79.12 79 HIS A N 1
ATOM 671 C CA . HIS A 1 79 ? 6.634 35.441 -41.522 1.00 79.12 79 HIS A CA 1
ATOM 672 C C . HIS A 1 79 ? 5.565 36.485 -41.848 1.00 79.12 79 HIS A C 1
ATOM 674 O O . HIS A 1 79 ? 5.419 36.880 -43.003 1.00 79.12 79 HIS A O 1
ATOM 680 N N . LEU A 1 80 ? 4.806 36.909 -40.837 1.00 80.56 80 LEU A N 1
ATOM 681 C CA . LEU A 1 80 ? 3.705 37.863 -41.002 1.00 80.56 80 LEU A CA 1
ATOM 682 C C . LEU A 1 80 ? 4.137 39.328 -40.812 1.00 80.56 80 LEU A C 1
ATOM 684 O O . LEU A 1 80 ? 3.304 40.223 -40.901 1.00 80.56 80 LEU A O 1
ATOM 688 N N . GLY A 1 81 ? 5.426 39.574 -40.560 1.00 77.19 81 GLY A N 1
ATOM 689 C CA . GLY A 1 81 ? 5.987 40.902 -40.306 1.00 77.19 81 GLY A CA 1
ATOM 690 C C . GLY A 1 81 ? 6.357 41.135 -38.839 1.00 77.19 81 GLY A C 1
ATOM 691 O O . GLY A 1 81 ? 6.250 40.240 -37.994 1.00 77.19 81 GLY A O 1
ATOM 692 N N . ILE A 1 82 ? 6.830 42.348 -38.548 1.00 67.19 82 ILE A N 1
ATOM 693 C CA . ILE A 1 82 ? 7.264 42.766 -37.209 1.00 67.19 82 ILE A CA 1
ATOM 694 C C . ILE A 1 82 ? 6.064 42.668 -36.254 1.00 67.19 82 ILE A C 1
ATOM 696 O O . ILE A 1 82 ? 4.996 43.201 -36.534 1.00 67.19 82 ILE A O 1
ATOM 700 N N . ASN A 1 83 ? 6.232 41.945 -35.143 1.00 72.44 83 ASN A N 1
ATOM 701 C CA . ASN A 1 83 ? 5.226 41.697 -34.096 1.00 72.44 83 ASN A CA 1
ATOM 702 C C . ASN A 1 83 ? 3.975 40.878 -34.490 1.00 72.44 83 ASN A C 1
ATOM 704 O O . ASN A 1 83 ? 3.142 40.620 -33.627 1.00 72.44 83 ASN A O 1
ATOM 708 N N . MET A 1 84 ? 3.864 40.384 -35.730 1.00 72.12 84 MET A N 1
ATOM 709 C CA . MET A 1 84 ? 2.707 39.591 -36.198 1.00 72.12 84 MET A CA 1
ATOM 710 C C . MET A 1 84 ? 2.932 38.066 -36.160 1.00 72.12 84 MET A C 1
ATOM 712 O O . MET A 1 84 ? 2.024 37.279 -36.424 1.00 72.12 84 MET A O 1
ATOM 716 N N . GLY A 1 85 ? 4.141 37.615 -35.809 1.00 69.44 85 GLY A N 1
ATOM 717 C CA . GLY A 1 85 ? 4.467 36.195 -35.652 1.00 69.44 85 GLY A CA 1
ATOM 718 C C . GLY A 1 85 ? 4.760 35.460 -36.969 1.00 69.44 85 GLY A C 1
ATOM 719 O O . GLY A 1 85 ? 5.248 36.030 -37.944 1.00 69.44 85 GLY A O 1
ATOM 720 N N . THR A 1 86 ? 4.570 34.137 -36.980 1.00 71.69 86 THR A N 1
ATOM 721 C CA . THR A 1 86 ? 4.856 33.266 -38.136 1.00 71.69 86 THR A CA 1
ATOM 722 C C . THR A 1 86 ? 3.723 32.262 -38.309 1.00 71.69 86 THR A C 1
ATOM 724 O O . THR A 1 86 ? 3.401 31.532 -37.370 1.00 71.69 86 THR A O 1
ATOM 727 N N . GLU A 1 87 ? 3.135 32.207 -39.502 1.00 78.56 87 GLU A N 1
ATOM 728 C CA . GLU A 1 87 ? 2.206 31.147 -39.889 1.00 78.56 87 GLU A CA 1
ATOM 729 C C . GLU A 1 87 ? 2.993 29.881 -40.185 1.00 78.56 87 GLU A C 1
ATOM 731 O O . GLU A 1 87 ? 3.973 29.902 -40.931 1.00 78.56 87 GLU A O 1
ATOM 736 N N . ILE A 1 88 ? 2.570 28.776 -39.580 1.00 78.31 88 ILE A N 1
ATOM 737 C CA . ILE A 1 88 ? 3.259 27.499 -39.700 1.00 78.31 88 ILE A CA 1
ATOM 738 C C . ILE A 1 88 ? 2.243 26.419 -40.027 1.00 78.31 88 ILE A C 1
ATOM 740 O O . ILE A 1 88 ? 1.255 26.267 -39.312 1.00 78.31 88 ILE A O 1
ATOM 744 N N . TYR A 1 89 ? 2.518 25.634 -41.064 1.00 86.25 89 TYR A N 1
ATOM 745 C CA . TYR A 1 89 ? 1.691 24.493 -41.435 1.00 86.25 89 TYR A CA 1
ATOM 746 C C . TYR A 1 89 ? 2.554 23.252 -41.662 1.00 86.25 89 TYR A C 1
ATOM 748 O O . TYR A 1 89 ? 3.579 23.305 -42.337 1.00 86.25 89 TYR A O 1
ATOM 756 N N . TYR A 1 90 ? 2.150 22.128 -41.072 1.00 89.62 90 TYR A N 1
ATOM 757 C CA . TYR A 1 90 ? 2.884 20.864 -41.111 1.00 89.62 90 TYR A CA 1
ATOM 758 C C . TYR A 1 90 ? 2.040 19.797 -41.811 1.00 89.62 90 TYR A C 1
ATOM 760 O O . TYR A 1 90 ? 1.186 19.152 -41.199 1.00 89.62 90 TYR A O 1
ATOM 768 N N . ALA A 1 91 ? 2.296 19.568 -43.096 1.00 90.00 91 ALA A N 1
ATOM 769 C CA . ALA A 1 91 ? 1.628 18.533 -43.878 1.00 90.00 91 ALA A CA 1
ATOM 770 C C . ALA A 1 91 ? 2.417 17.217 -43.852 1.00 90.00 91 ALA A C 1
ATOM 772 O O . ALA A 1 91 ? 3.646 17.221 -43.811 1.00 90.00 91 ALA A O 1
ATOM 773 N N . LEU A 1 92 ? 1.729 16.074 -43.910 1.00 93.12 92 LEU A N 1
ATOM 774 C CA . LEU A 1 92 ? 2.385 14.790 -44.182 1.00 93.12 92 LEU A CA 1
ATOM 775 C C . LEU A 1 92 ? 2.615 14.661 -45.694 1.00 93.12 92 LEU A C 1
ATOM 777 O O . LEU A 1 92 ? 1.698 14.924 -46.464 1.00 93.12 92 LEU A O 1
ATOM 781 N N . ARG A 1 93 ? 3.817 14.242 -46.115 1.00 91.88 93 ARG A N 1
ATOM 782 C CA . ARG A 1 93 ? 4.149 14.029 -47.542 1.00 91.88 93 ARG A CA 1
ATOM 783 C C . ARG A 1 93 ? 3.416 12.844 -48.160 1.00 91.88 93 ARG A C 1
ATOM 785 O O . ARG A 1 93 ? 3.141 12.838 -49.353 1.00 91.88 93 ARG A O 1
ATOM 792 N N . HIS A 1 94 ? 3.141 11.833 -47.346 1.00 91.81 94 HIS A N 1
ATOM 793 C CA . HIS A 1 94 ? 2.541 10.576 -47.769 1.00 91.81 94 HIS A CA 1
ATOM 794 C C . HIS A 1 94 ? 1.425 10.172 -46.807 1.00 91.81 94 HIS A C 1
ATOM 796 O O . HIS A 1 94 ? 1.205 10.810 -45.769 1.00 91.81 94 HIS A O 1
ATOM 802 N N . SER A 1 95 ? 0.740 9.071 -47.125 1.00 92.62 95 SER A N 1
ATOM 803 C CA . SER A 1 95 ? -0.239 8.489 -46.214 1.00 92.62 95 SER A CA 1
ATOM 804 C C . SER A 1 95 ? 0.406 8.186 -44.854 1.00 92.62 95 SER A C 1
ATOM 806 O O . SER A 1 95 ? 1.599 7.888 -44.748 1.00 92.62 95 SER A O 1
ATOM 808 N N . LYS A 1 96 ? -0.390 8.212 -43.781 1.00 91.75 96 LYS A N 1
ATOM 809 C CA . LYS A 1 96 ? 0.076 7.884 -42.423 1.00 91.75 96 LYS A CA 1
ATOM 810 C C . LYS A 1 96 ? 0.838 6.553 -42.372 1.00 91.75 96 LYS A C 1
ATOM 812 O O . LYS A 1 96 ? 1.848 6.439 -41.677 1.00 91.75 96 LYS A O 1
ATOM 817 N N . LYS A 1 97 ? 0.359 5.552 -43.119 1.00 92.62 97 LYS A N 1
ATOM 818 C CA . LYS A 1 97 ? 0.954 4.213 -43.192 1.00 92.62 97 LYS A CA 1
ATOM 819 C C . LYS A 1 97 ? 2.346 4.258 -43.823 1.00 92.62 97 LYS A C 1
ATOM 821 O O . LYS A 1 97 ? 3.273 3.657 -43.282 1.00 92.62 97 LYS A O 1
ATOM 826 N N . ASP A 1 98 ? 2.510 5.016 -44.899 1.00 91.81 98 ASP A N 1
ATOM 827 C CA . ASP A 1 98 ? 3.793 5.137 -45.597 1.00 91.81 98 ASP A CA 1
ATOM 828 C C . ASP A 1 98 ? 4.798 5.935 -44.771 1.00 91.81 98 ASP A C 1
ATOM 830 O O . ASP A 1 98 ? 5.942 5.512 -44.602 1.00 91.81 98 ASP A O 1
ATOM 834 N N . CYS A 1 99 ? 4.343 7.010 -44.124 1.00 93.00 99 CYS A N 1
ATOM 835 C CA . CYS A 1 99 ? 5.134 7.766 -43.155 1.00 93.00 99 CYS A CA 1
ATOM 836 C C . CYS A 1 99 ? 5.658 6.871 -42.015 1.00 93.00 99 CYS A C 1
ATOM 838 O O . CYS A 1 99 ? 6.816 6.988 -41.607 1.00 93.00 99 CYS A O 1
ATOM 840 N N . TYR A 1 100 ? 4.845 5.933 -41.514 1.00 93.69 100 TYR A N 1
ATOM 841 C CA . TYR A 1 100 ? 5.296 4.945 -40.529 1.00 93.69 100 TYR A CA 1
ATOM 842 C C . TYR A 1 100 ? 6.327 3.971 -41.087 1.00 93.69 100 TYR A C 1
ATOM 844 O O . TYR A 1 100 ? 7.294 3.651 -40.390 1.00 93.69 100 TYR A O 1
ATOM 852 N N . ASN A 1 101 ? 6.147 3.506 -42.320 1.00 92.44 101 ASN A N 1
ATOM 853 C CA . ASN A 1 101 ? 7.093 2.604 -42.966 1.00 92.44 101 ASN A CA 1
ATOM 854 C C . ASN A 1 101 ? 8.460 3.275 -43.157 1.00 92.44 101 ASN A C 1
ATOM 856 O O . ASN A 1 101 ? 9.463 2.715 -42.709 1.00 92.44 101 ASN A O 1
ATOM 860 N N . LEU A 1 102 ? 8.489 4.499 -43.693 1.00 93.12 102 LEU A N 1
ATOM 861 C CA . LEU A 1 102 ? 9.704 5.304 -43.871 1.00 93.12 102 LEU A CA 1
ATOM 862 C C . LEU A 1 102 ? 10.434 5.536 -42.544 1.00 93.12 102 LEU A C 1
ATOM 864 O O . LEU A 1 102 ? 11.639 5.293 -42.420 1.00 93.12 102 LEU A O 1
ATOM 868 N N . LEU A 1 103 ? 9.692 5.935 -41.506 1.00 93.25 103 LEU A N 1
ATOM 869 C CA . LEU A 1 103 ? 10.256 6.142 -40.177 1.00 93.25 103 LEU A CA 1
ATOM 870 C C . LEU A 1 103 ? 10.865 4.846 -39.622 1.00 93.25 103 LEU A C 1
ATOM 872 O O . LEU A 1 103 ? 11.994 4.837 -39.128 1.00 93.25 103 LEU A O 1
ATOM 876 N N . ASN A 1 104 ? 10.133 3.734 -39.710 1.00 91.31 104 ASN A N 1
ATOM 877 C CA . ASN A 1 104 ? 10.592 2.440 -39.214 1.00 91.31 104 ASN A CA 1
ATOM 878 C C . ASN A 1 104 ? 11.833 1.943 -39.969 1.00 91.31 104 ASN A C 1
ATOM 880 O O . ASN A 1 104 ? 12.754 1.418 -39.335 1.00 91.31 104 ASN A O 1
ATOM 884 N N . GLN A 1 105 ? 11.888 2.140 -41.287 1.00 92.38 105 GLN A N 1
ATOM 885 C CA . GLN A 1 105 ? 13.046 1.818 -42.116 1.00 92.38 105 GLN A CA 1
ATOM 886 C C . GLN A 1 105 ? 14.279 2.622 -41.684 1.00 92.38 105 GLN A C 1
ATOM 888 O O . GLN A 1 105 ? 15.333 2.030 -41.449 1.00 92.38 105 GLN A O 1
ATOM 893 N N . HIS A 1 106 ? 14.141 3.930 -41.438 1.00 92.62 106 HIS A N 1
ATOM 894 C CA . HIS A 1 106 ? 15.243 4.762 -40.940 1.00 92.62 106 HIS A CA 1
ATOM 895 C C . HIS A 1 106 ? 15.845 4.225 -39.630 1.00 92.62 106 HIS A C 1
ATOM 897 O O . HIS A 1 106 ? 17.066 4.107 -39.491 1.00 92.62 106 HIS A O 1
ATOM 903 N N . PHE A 1 107 ? 15.008 3.860 -38.651 1.00 91.19 107 PHE A N 1
ATOM 904 C CA . PHE A 1 107 ? 15.504 3.321 -37.378 1.00 91.19 107 PHE A CA 1
ATOM 905 C C . PHE A 1 107 ? 16.137 1.932 -37.516 1.00 91.19 107 PHE A C 1
ATOM 907 O O . PHE A 1 107 ? 17.080 1.632 -36.773 1.00 91.19 107 PHE A O 1
ATOM 914 N N . ARG A 1 108 ? 15.655 1.101 -38.452 1.00 89.75 108 ARG A N 1
ATOM 915 C CA . ARG A 1 108 ? 16.275 -0.192 -38.784 1.00 89.75 108 ARG A CA 1
ATOM 916 C C . ARG A 1 108 ? 17.666 0.014 -39.379 1.00 89.75 108 ARG A C 1
ATOM 918 O O . ARG A 1 108 ? 18.623 -0.514 -38.816 1.00 89.75 108 ARG A O 1
ATOM 925 N N . ASN A 1 109 ? 17.796 0.864 -40.397 1.00 91.88 109 ASN A N 1
ATOM 926 C CA . ASN A 1 109 ? 19.077 1.165 -41.045 1.00 91.88 109 ASN A CA 1
ATOM 927 C C . ASN A 1 109 ? 20.092 1.723 -40.038 1.00 91.88 109 ASN A C 1
ATOM 929 O O . ASN A 1 109 ? 21.186 1.185 -39.895 1.00 91.88 109 ASN A O 1
ATOM 933 N N . LYS A 1 110 ? 19.679 2.676 -39.191 1.00 90.31 110 LYS A N 1
ATOM 934 C CA . LYS A 1 110 ? 20.532 3.231 -38.124 1.00 90.31 110 LYS A CA 1
ATOM 935 C C . LYS A 1 110 ? 20.997 2.185 -37.101 1.00 90.31 110 LYS A C 1
ATOM 937 O O . LYS A 1 110 ? 21.996 2.381 -36.401 1.00 90.31 110 LYS A O 1
ATOM 942 N N . LYS A 1 111 ? 20.240 1.104 -36.895 1.00 88.69 111 LYS A N 1
ATOM 943 C CA . LYS A 1 111 ? 20.651 -0.002 -36.016 1.00 88.69 111 LYS A CA 1
ATOM 944 C C . LYS A 1 111 ? 21.703 -0.871 -36.707 1.00 88.69 111 LYS A C 1
ATOM 946 O O . LYS A 1 111 ? 22.691 -1.216 -36.061 1.00 88.69 111 LYS A O 1
ATOM 951 N N . THR A 1 112 ? 21.511 -1.159 -37.992 1.00 91.50 112 THR A N 1
ATOM 952 C CA . THR A 1 112 ? 22.462 -1.897 -38.833 1.00 91.50 112 THR A CA 1
ATOM 953 C C . THR A 1 112 ? 23.786 -1.148 -38.970 1.00 91.50 112 THR A C 1
ATOM 955 O O . THR A 1 112 ? 24.831 -1.714 -38.666 1.00 91.50 112 THR A O 1
ATOM 958 N N . GLU A 1 113 ? 23.755 0.152 -39.271 1.00 93.69 113 GLU A N 1
ATOM 959 C CA . GLU A 1 113 ? 24.952 1.004 -39.350 1.00 93.69 113 GLU A CA 1
ATOM 960 C C . GLU A 1 113 ? 25.743 1.008 -38.038 1.00 93.69 113 GLU A C 1
ATOM 962 O O . GLU A 1 113 ? 26.962 0.880 -38.030 1.00 93.69 113 GLU A O 1
ATOM 967 N N . ARG A 1 114 ? 25.063 1.118 -36.887 1.00 90.44 114 ARG A N 1
ATOM 968 C CA . ARG A 1 114 ? 25.727 1.054 -35.573 1.00 90.44 114 ARG A CA 1
ATOM 969 C C . ARG A 1 114 ? 26.380 -0.299 -35.315 1.00 90.44 114 ARG A C 1
ATOM 971 O O . ARG A 1 114 ? 27.402 -0.360 -34.637 1.00 90.44 114 ARG A O 1
ATOM 978 N N . PHE A 1 115 ? 25.785 -1.382 -35.806 1.00 91.88 115 PHE A N 1
ATOM 979 C CA . PHE A 1 115 ? 26.400 -2.699 -35.733 1.00 91.88 115 PHE A CA 1
ATOM 980 C C . PHE A 1 115 ? 27.647 -2.768 -36.621 1.00 91.88 115 PHE A C 1
ATOM 982 O O . PHE A 1 115 ? 28.713 -3.078 -36.097 1.00 91.88 115 PHE A O 1
ATOM 989 N N . GLN A 1 116 ? 27.543 -2.372 -37.892 1.00 93.81 116 GLN A N 1
ATOM 990 C CA . GLN A 1 116 ? 28.672 -2.334 -38.829 1.00 93.81 116 GLN A CA 1
ATOM 991 C C . GLN A 1 116 ? 29.818 -1.453 -38.319 1.00 93.81 116 GLN A C 1
ATOM 993 O O . GLN A 1 116 ? 30.961 -1.885 -38.328 1.00 93.81 116 GLN A O 1
ATOM 998 N N . ARG A 1 117 ? 29.534 -0.270 -37.756 1.00 93.06 117 ARG A N 1
ATOM 999 C CA . ARG A 1 117 ? 30.562 0.591 -37.142 1.00 93.06 117 ARG A CA 1
ATOM 1000 C C . ARG A 1 117 ? 31.324 -0.103 -36.016 1.00 93.06 117 ARG A C 1
ATOM 1002 O O . ARG A 1 117 ? 32.530 0.074 -35.917 1.00 93.06 117 ARG A O 1
ATOM 1009 N N . ARG A 1 118 ? 30.646 -0.892 -35.172 1.00 91.50 118 ARG A N 1
ATOM 1010 C CA . ARG A 1 118 ? 31.315 -1.663 -34.108 1.00 91.50 118 ARG A CA 1
ATOM 1011 C C . ARG A 1 118 ? 32.187 -2.777 -34.678 1.00 91.50 118 ARG A C 1
ATOM 1013 O O . ARG A 1 118 ? 33.281 -2.984 -34.170 1.00 91.50 118 ARG A O 1
ATOM 1020 N N . VAL A 1 119 ? 31.708 -3.464 -35.715 1.00 90.25 119 VAL A N 1
ATOM 1021 C CA . VAL A 1 119 ? 32.480 -4.494 -36.424 1.00 90.25 119 VAL A CA 1
ATOM 1022 C C . VAL A 1 119 ? 33.724 -3.872 -37.060 1.00 90.25 119 VAL A C 1
ATOM 1024 O O . VAL A 1 119 ? 34.828 -4.326 -36.790 1.00 90.2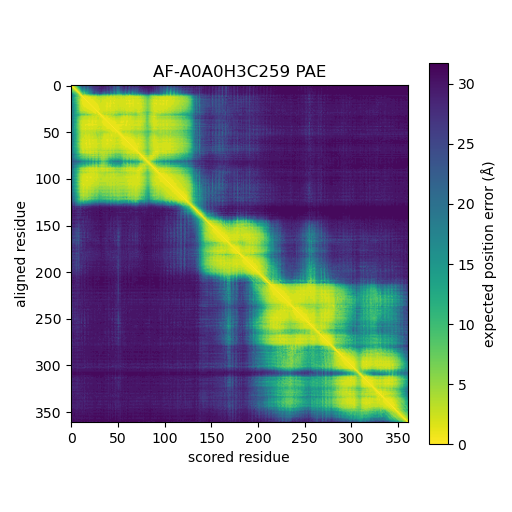5 119 VAL A O 1
ATOM 1027 N N . ASN A 1 120 ? 33.571 -2.775 -37.799 1.00 90.69 120 ASN A N 1
ATOM 1028 C CA . ASN A 1 120 ? 34.682 -2.094 -38.463 1.00 90.69 120 ASN A CA 1
ATOM 1029 C C . ASN A 1 120 ? 35.679 -1.503 -37.462 1.00 90.69 120 ASN A C 1
ATOM 1031 O O . ASN A 1 120 ? 36.876 -1.585 -37.694 1.00 90.69 120 ASN A O 1
ATOM 1035 N N . ALA A 1 121 ? 35.216 -0.949 -36.336 1.00 89.56 121 ALA A N 1
ATOM 1036 C CA . ALA A 1 121 ? 36.104 -0.475 -35.275 1.00 89.56 121 ALA A CA 1
ATOM 1037 C C . ALA A 1 121 ? 36.931 -1.620 -34.670 1.00 89.56 121 ALA A C 1
ATOM 1039 O O . ALA A 1 121 ? 38.123 -1.454 -34.441 1.00 89.56 121 ALA A O 1
ATOM 1040 N N . TYR A 1 122 ? 36.316 -2.786 -34.449 1.00 85.31 122 TYR A N 1
ATOM 1041 C CA . TYR A 1 122 ? 37.018 -3.978 -33.974 1.00 85.31 122 TYR A CA 1
ATOM 1042 C C . TYR A 1 122 ? 38.053 -4.483 -34.989 1.00 85.31 122 TYR A C 1
ATOM 1044 O O . TYR A 1 122 ? 39.191 -4.742 -34.613 1.00 85.31 122 TYR A O 1
ATOM 1052 N N . ILE A 1 123 ? 37.677 -4.569 -36.271 1.00 84.06 123 ILE A N 1
ATOM 1053 C CA . ILE A 1 123 ? 38.588 -4.947 -37.362 1.00 84.06 123 ILE A CA 1
ATOM 1054 C C . ILE A 1 123 ? 39.759 -3.958 -37.424 1.00 84.06 123 ILE A C 1
ATOM 1056 O O . ILE A 1 123 ? 40.907 -4.376 -37.352 1.00 84.06 123 ILE A O 1
ATOM 1060 N N . LYS A 1 124 ? 39.488 -2.650 -37.450 1.00 82.19 124 LYS A N 1
ATOM 1061 C CA . LYS A 1 124 ? 40.515 -1.603 -37.512 1.00 82.19 124 LYS A CA 1
ATOM 1062 C C . LYS A 1 124 ? 41.509 -1.678 -36.344 1.00 82.19 124 LYS A C 1
ATOM 1064 O O . LYS A 1 124 ? 42.706 -1.642 -36.573 1.00 82.19 124 LYS A O 1
ATOM 1069 N N . ILE A 1 125 ? 41.038 -1.867 -35.106 1.00 76.38 125 ILE A N 1
ATOM 1070 C CA . ILE A 1 125 ? 41.910 -2.020 -33.921 1.00 76.38 125 ILE A CA 1
ATOM 1071 C C . ILE A 1 125 ? 42.833 -3.245 -34.027 1.00 76.38 125 ILE A C 1
ATOM 1073 O O . ILE A 1 125 ? 43.946 -3.212 -33.503 1.00 76.38 125 ILE A O 1
ATOM 1077 N N . ASN A 1 126 ? 42.368 -4.326 -34.654 1.00 66.31 126 ASN A N 1
ATOM 1078 C CA . ASN A 1 126 ? 43.149 -5.553 -34.785 1.00 66.31 126 ASN A CA 1
ATOM 1079 C C . ASN A 1 126 ? 44.121 -5.519 -35.970 1.00 66.31 126 ASN A C 1
ATOM 1081 O O . ASN A 1 126 ? 45.176 -6.121 -35.858 1.00 66.31 126 ASN A O 1
ATOM 1085 N N . TYR A 1 127 ? 43.792 -4.819 -37.060 1.00 61.84 127 TYR A N 1
ATOM 1086 C CA . TYR A 1 127 ? 44.643 -4.734 -38.256 1.00 61.84 127 TYR A CA 1
ATOM 1087 C C . TYR A 1 127 ? 45.602 -3.522 -38.262 1.00 61.84 127 TYR A C 1
ATOM 1089 O O . TYR A 1 127 ? 46.668 -3.617 -38.858 1.00 61.84 127 TYR A O 1
ATOM 1097 N N . ASP A 1 128 ? 45.281 -2.405 -37.587 1.00 58.09 128 ASP A N 1
ATOM 1098 C CA . ASP A 1 128 ? 46.180 -1.230 -37.480 1.00 58.09 128 ASP A CA 1
ATOM 1099 C C . ASP A 1 128 ? 47.297 -1.427 -36.441 1.00 58.09 128 ASP A C 1
ATOM 1101 O O . ASP A 1 128 ? 48.271 -0.669 -36.397 1.00 58.09 128 ASP A O 1
ATOM 1105 N N . LYS A 1 129 ? 47.195 -2.458 -35.597 1.00 56.88 129 LYS A N 1
ATOM 1106 C CA . LYS A 1 129 ? 48.372 -2.968 -34.903 1.00 56.88 129 LYS A CA 1
ATOM 1107 C C . LYS A 1 129 ? 49.230 -3.618 -35.978 1.00 56.88 129 LYS A C 1
ATOM 1109 O O . LYS A 1 129 ? 48.871 -4.681 -36.466 1.00 56.88 129 LYS A O 1
ATOM 1114 N N . LYS A 1 130 ? 50.343 -2.979 -36.358 1.00 49.50 130 LYS A N 1
ATOM 1115 C CA . LYS A 1 130 ? 51.439 -3.671 -37.044 1.00 49.50 130 LYS A CA 1
ATOM 1116 C C . LYS A 1 130 ? 51.785 -4.884 -36.189 1.00 49.50 130 LYS A C 1
ATOM 1118 O O . LYS A 1 130 ? 52.473 -4.754 -35.177 1.00 49.50 130 LYS A O 1
ATOM 1123 N N . ASP A 1 131 ? 51.242 -6.035 -36.553 1.00 43.62 131 ASP A N 1
ATOM 1124 C CA . ASP A 1 131 ? 51.605 -7.295 -35.948 1.00 43.62 131 ASP A CA 1
ATOM 1125 C C . ASP A 1 131 ? 53.076 -7.529 -36.305 1.00 43.62 131 ASP A C 1
ATOM 1127 O O . ASP A 1 131 ? 53.411 -8.044 -37.366 1.00 43.62 131 ASP A O 1
ATOM 1131 N N . ASN A 1 132 ? 53.971 -7.210 -35.368 1.00 49.06 132 ASN A N 1
ATOM 1132 C CA . ASN A 1 132 ? 55.253 -7.902 -35.216 1.00 49.06 132 ASN A CA 1
ATOM 1133 C C . ASN A 1 132 ? 55.015 -9.340 -34.715 1.00 49.06 132 ASN A C 1
ATOM 1135 O O . ASN A 1 132 ? 55.724 -9.850 -33.850 1.00 49.06 132 ASN A O 1
ATOM 1139 N N . VAL A 1 133 ? 53.991 -10.006 -35.240 1.00 50.56 133 VAL A N 1
ATOM 1140 C CA . VAL A 1 133 ? 53.709 -11.406 -34.982 1.00 50.56 133 VAL A CA 1
ATOM 1141 C C . VAL A 1 133 ? 53.883 -12.095 -36.320 1.00 50.56 133 VAL A C 1
ATOM 1143 O O . VAL A 1 133 ? 52.943 -12.240 -37.098 1.00 50.56 133 VAL A O 1
ATOM 1146 N N . LYS A 1 134 ? 55.140 -12.488 -36.589 1.00 45.59 134 LYS A N 1
ATOM 1147 C CA . LYS A 1 134 ? 55.463 -13.567 -37.533 1.00 45.59 134 LYS A CA 1
ATOM 1148 C C . LYS A 1 134 ? 54.378 -14.624 -37.402 1.00 45.59 134 LYS A C 1
ATOM 1150 O O . LYS A 1 134 ? 54.155 -15.041 -36.268 1.00 45.59 134 LYS A O 1
ATOM 1155 N N . ASN A 1 135 ? 53.749 -14.998 -38.523 1.00 50.91 135 ASN A N 1
ATOM 1156 C CA . ASN A 1 135 ? 52.834 -16.131 -38.696 1.00 50.91 135 ASN A CA 1
ATOM 1157 C C . ASN A 1 135 ? 52.858 -17.069 -37.487 1.00 50.91 135 ASN A C 1
ATOM 1159 O O . ASN A 1 135 ? 53.651 -18.006 -37.420 1.00 50.91 135 ASN A O 1
ATOM 1163 N N . GLY A 1 136 ? 52.051 -16.733 -36.482 1.00 43.62 136 GLY A N 1
ATOM 1164 C CA . GLY A 1 136 ? 52.020 -17.468 -35.236 1.00 43.62 136 GLY A CA 1
ATOM 1165 C C . GLY A 1 136 ? 51.201 -18.706 -35.501 1.00 43.62 136 GLY A C 1
ATOM 1166 O O . GLY A 1 136 ? 49.974 -18.657 -35.409 1.00 43.62 136 GLY A O 1
ATOM 1167 N N . GLU A 1 137 ? 51.871 -19.790 -35.877 1.00 40.97 137 GLU A N 1
ATOM 1168 C CA . GLU A 1 137 ? 51.290 -21.122 -35.852 1.00 40.97 137 GLU A CA 1
ATOM 1169 C C . GLU A 1 137 ? 50.484 -21.285 -34.561 1.00 40.97 137 GLU A C 1
ATOM 1171 O O . GLU A 1 137 ? 50.894 -20.877 -33.467 1.00 40.97 137 GLU A O 1
ATOM 1176 N N . CYS A 1 138 ? 49.272 -21.816 -34.701 1.00 44.56 138 CYS A N 1
ATOM 1177 C CA . CYS A 1 138 ? 48.357 -21.995 -33.591 1.00 44.56 138 CYS A CA 1
ATOM 1178 C C . CYS A 1 138 ? 48.914 -23.057 -32.632 1.00 44.56 138 CYS A C 1
ATOM 1180 O O . CYS A 1 138 ? 48.540 -24.227 -32.698 1.00 44.56 138 CYS A O 1
ATOM 1182 N N . PHE A 1 139 ? 49.765 -22.650 -31.691 1.00 43.31 139 PHE A N 1
ATOM 1183 C CA . PHE A 1 139 ? 50.146 -23.484 -30.558 1.00 43.31 139 PHE A CA 1
ATOM 1184 C C . PHE A 1 139 ? 48.956 -23.574 -29.593 1.00 43.31 139 PHE A C 1
ATOM 1186 O O . PHE A 1 139 ? 48.811 -22.824 -28.624 1.00 43.31 139 PHE A O 1
ATOM 1193 N N . ASN A 1 140 ? 48.042 -24.496 -29.898 1.00 40.38 140 ASN A N 1
ATOM 1194 C CA . ASN A 1 140 ? 46.914 -24.868 -29.053 1.00 40.38 140 ASN A CA 1
ATOM 1195 C C . ASN A 1 140 ? 47.452 -25.597 -27.807 1.00 40.38 140 ASN A C 1
ATOM 1197 O O . ASN A 1 140 ? 47.507 -26.822 -27.749 1.00 40.38 140 ASN A O 1
ATOM 1201 N N . ASN A 1 141 ? 47.844 -24.837 -26.785 1.00 45.47 141 ASN A N 1
ATOM 1202 C CA . ASN A 1 141 ? 48.233 -25.392 -25.490 1.00 45.47 141 ASN A CA 1
ATOM 1203 C C . ASN A 1 141 ? 46.998 -26.005 -24.794 1.00 45.47 141 ASN A C 1
ATOM 1205 O O . ASN A 1 141 ? 46.149 -25.291 -24.249 1.00 45.47 141 ASN A O 1
ATOM 1209 N N . LYS A 1 142 ? 46.885 -27.340 -24.850 1.00 46.97 142 LYS A N 1
ATOM 1210 C CA . LYS A 1 142 ? 45.722 -28.155 -24.437 1.00 46.97 142 LYS A CA 1
ATOM 1211 C C . LYS A 1 142 ? 45.286 -27.897 -22.981 1.00 46.97 142 LYS A C 1
ATOM 1213 O O . LYS A 1 142 ? 44.092 -27.806 -22.709 1.00 46.97 142 LYS A O 1
ATOM 1218 N N . TYR A 1 143 ? 46.236 -27.630 -22.082 1.00 53.38 143 TYR A N 1
ATOM 1219 C CA . TYR A 1 143 ? 45.986 -27.438 -20.647 1.00 53.38 143 TYR A CA 1
ATOM 1220 C C . TYR A 1 143 ? 45.275 -26.118 -20.273 1.00 53.38 143 TYR A C 1
ATOM 1222 O O . TYR A 1 143 ? 44.456 -26.105 -19.359 1.00 53.38 143 TYR A O 1
ATOM 1230 N N . LYS A 1 144 ? 45.469 -25.006 -21.007 1.00 53.72 144 LYS A N 1
ATOM 1231 C CA . LYS A 1 144 ? 44.776 -23.725 -20.703 1.00 53.72 144 LYS A CA 1
ATOM 1232 C C . LYS A 1 144 ? 43.314 -23.685 -21.177 1.00 53.72 144 LYS A C 1
ATOM 1234 O O . LYS A 1 144 ? 42.582 -22.749 -20.840 1.00 53.72 144 LYS A O 1
ATOM 1239 N N . LYS A 1 145 ? 42.875 -24.649 -21.995 1.00 57.22 145 LYS A N 1
ATOM 1240 C CA . LYS A 1 145 ? 41.527 -24.667 -22.589 1.00 57.22 145 LYS A CA 1
ATOM 1241 C C . LYS A 1 145 ? 40.488 -25.215 -21.608 1.00 57.22 145 LYS A C 1
ATOM 1243 O O . LYS A 1 145 ? 39.438 -24.594 -21.459 1.00 57.22 145 LYS A O 1
ATOM 1248 N N . GLU A 1 146 ? 40.810 -26.288 -20.884 1.00 59.44 146 GLU A N 1
ATOM 1249 C CA . GLU A 1 146 ? 39.903 -26.936 -19.924 1.00 59.44 146 GLU A CA 1
ATOM 1250 C C . GLU A 1 146 ? 39.559 -26.034 -18.734 1.00 59.44 146 GLU A C 1
ATOM 1252 O O . GLU A 1 146 ? 38.385 -25.861 -18.402 1.00 59.44 146 GLU A O 1
ATOM 1257 N N . GLU A 1 147 ? 40.547 -25.364 -18.141 1.00 65.06 147 GLU A N 1
ATOM 1258 C CA . GLU A 1 147 ? 40.327 -24.452 -17.013 1.00 65.06 147 GLU A CA 1
ATOM 1259 C C . GLU A 1 147 ? 39.428 -23.262 -17.410 1.00 65.06 147 GLU A C 1
ATOM 1261 O O . GLU A 1 147 ? 38.427 -22.957 -16.755 1.00 65.06 147 GLU A O 1
ATOM 1266 N N . ARG A 1 148 ? 39.676 -22.664 -18.584 1.00 64.50 148 ARG A N 1
ATOM 1267 C CA . ARG A 1 148 ? 38.811 -21.608 -19.144 1.00 64.50 148 ARG A CA 1
ATOM 1268 C C . ARG A 1 148 ? 37.406 -22.117 -19.465 1.00 64.50 148 ARG A C 1
ATOM 1270 O O . ARG A 1 148 ? 36.433 -21.367 -19.343 1.00 64.50 148 ARG A O 1
ATOM 1277 N N . GLU A 1 149 ? 37.270 -23.364 -19.901 1.00 73.81 149 GLU A N 1
ATOM 1278 C CA . GLU A 1 149 ? 35.977 -23.958 -20.229 1.00 73.81 149 GLU A CA 1
ATOM 1279 C C . GLU A 1 149 ? 35.160 -24.293 -18.973 1.00 73.81 149 GLU A C 1
ATOM 1281 O O . GLU A 1 149 ? 33.952 -24.035 -18.937 1.00 73.81 149 GLU A O 1
ATOM 1286 N N . THR A 1 150 ? 35.804 -24.776 -17.907 1.00 76.06 150 THR A N 1
ATOM 1287 C CA . THR A 1 150 ? 35.154 -25.008 -16.608 1.00 76.06 150 THR A CA 1
ATOM 1288 C C . THR A 1 150 ? 34.691 -23.697 -15.970 1.00 76.06 150 THR A C 1
ATOM 1290 O O . THR A 1 150 ? 33.546 -23.612 -15.512 1.00 76.06 150 THR A O 1
ATOM 1293 N N . GLU A 1 151 ? 35.493 -22.630 -16.025 1.00 79.56 151 GLU A N 1
ATOM 1294 C CA . GLU A 1 151 ? 35.066 -21.297 -15.588 1.00 79.56 151 GLU A CA 1
ATOM 1295 C C . GLU A 1 151 ? 33.882 -20.763 -16.396 1.00 79.56 151 GLU A C 1
ATOM 1297 O O . GLU A 1 151 ? 32.927 -20.213 -15.832 1.00 79.56 151 GLU A O 1
ATOM 1302 N N . ARG A 1 152 ? 33.917 -20.920 -17.725 1.00 81.50 152 ARG A N 1
ATOM 1303 C CA . ARG A 1 152 ? 32.803 -20.530 -18.601 1.00 81.50 152 ARG A CA 1
ATOM 1304 C C . ARG A 1 152 ? 31.536 -21.300 -18.236 1.00 81.50 152 ARG A C 1
ATOM 1306 O O . ARG A 1 152 ? 30.482 -20.680 -18.086 1.00 81.50 152 ARG A O 1
ATOM 1313 N N . LYS A 1 153 ? 31.627 -22.616 -18.008 1.00 83.56 153 LYS A N 1
ATOM 1314 C CA . LYS A 1 153 ? 30.503 -23.459 -17.561 1.00 83.56 153 LYS A CA 1
ATOM 1315 C C . LYS A 1 153 ? 29.952 -22.992 -16.204 1.00 83.56 153 LYS A C 1
ATOM 1317 O O . LYS A 1 153 ? 28.734 -22.838 -16.074 1.00 83.56 153 LYS A O 1
ATOM 1322 N N . LYS A 1 154 ? 30.812 -22.658 -15.231 1.00 84.00 154 LYS A N 1
ATOM 1323 C CA . LYS A 1 154 ? 30.416 -22.076 -13.928 1.00 84.00 154 LYS A CA 1
ATOM 1324 C C . LYS A 1 154 ? 29.675 -20.741 -14.098 1.00 84.00 154 LYS A C 1
ATOM 1326 O O . LYS A 1 154 ? 28.571 -20.577 -13.571 1.00 84.00 154 LYS A O 1
ATOM 1331 N N . LYS A 1 155 ? 30.217 -19.814 -14.900 1.00 84.94 155 LYS A N 1
ATOM 1332 C CA . LYS A 1 155 ? 29.600 -18.503 -15.198 1.00 84.94 155 LYS A CA 1
ATOM 1333 C C . LYS A 1 155 ? 28.231 -18.662 -15.875 1.00 84.94 155 LYS A C 1
ATOM 1335 O O . LYS A 1 155 ? 27.255 -18.036 -15.454 1.00 84.94 155 LYS A O 1
ATOM 1340 N N . ILE A 1 156 ? 28.121 -19.551 -16.865 1.00 86.44 156 ILE A N 1
ATOM 1341 C CA . ILE A 1 156 ? 26.860 -19.856 -17.563 1.00 86.44 156 ILE A CA 1
ATOM 1342 C C . ILE A 1 156 ? 25.821 -20.445 -16.600 1.00 86.44 156 ILE A C 1
ATOM 1344 O O . ILE A 1 156 ? 24.655 -20.041 -16.626 1.00 86.44 156 ILE A O 1
ATOM 1348 N N . ASN A 1 157 ? 26.221 -21.367 -15.723 1.00 87.06 157 ASN A N 1
ATOM 1349 C CA . ASN A 1 157 ? 25.320 -21.954 -14.731 1.00 87.06 157 ASN A CA 1
ATOM 1350 C C . ASN A 1 157 ? 24.809 -20.906 -13.735 1.00 87.06 157 ASN A C 1
ATOM 1352 O O . ASN A 1 157 ? 23.602 -20.852 -13.485 1.00 87.06 157 ASN A O 1
ATOM 1356 N N . LYS A 1 158 ? 25.680 -20.003 -13.265 1.00 88.38 158 LYS A N 1
ATOM 1357 C CA . LYS A 1 158 ? 25.299 -18.876 -12.398 1.00 88.38 158 LYS A CA 1
ATOM 1358 C C . LYS A 1 158 ? 24.240 -17.986 -13.062 1.00 88.38 158 LYS A C 1
ATOM 1360 O O . LYS A 1 158 ? 23.244 -17.626 -12.434 1.00 88.38 158 LYS A O 1
ATOM 1365 N N . LEU A 1 159 ? 24.397 -17.681 -14.354 1.00 88.69 159 LEU A N 1
ATOM 1366 C CA . LEU A 1 159 ? 23.418 -16.899 -15.123 1.00 88.69 159 LEU A CA 1
ATOM 1367 C C . LEU A 1 159 ? 22.075 -17.627 -15.288 1.00 88.69 159 LEU A C 1
ATOM 1369 O O . LEU A 1 159 ? 21.018 -17.010 -15.134 1.00 88.69 159 LEU A O 1
ATOM 1373 N N . LYS A 1 160 ? 22.096 -18.938 -15.560 1.00 89.69 160 LYS A N 1
ATOM 1374 C CA . LYS A 1 160 ? 20.878 -19.762 -15.656 1.00 89.69 160 LYS A CA 1
ATOM 1375 C C . LYS A 1 160 ? 20.109 -19.785 -14.330 1.00 89.69 160 LYS A C 1
ATOM 1377 O O . LYS A 1 160 ? 18.890 -19.623 -14.346 1.00 89.69 160 LYS A O 1
ATOM 1382 N N . LEU A 1 161 ? 20.807 -19.914 -13.200 1.00 91.31 161 LEU A N 1
ATOM 1383 C CA . LEU A 1 161 ? 20.203 -19.873 -11.864 1.00 91.31 161 LEU A CA 1
ATOM 1384 C C . LEU A 1 161 ? 19.600 -18.498 -11.547 1.00 91.31 161 LEU A C 1
ATOM 1386 O O . LEU A 1 161 ? 18.459 -18.431 -11.099 1.00 91.31 161 LEU A O 1
ATOM 1390 N N . LYS A 1 162 ? 20.291 -17.398 -11.886 1.00 89.75 162 LYS A N 1
ATOM 1391 C CA . LYS A 1 162 ? 19.736 -16.036 -11.754 1.00 89.75 162 LYS A CA 1
ATOM 1392 C C . LYS A 1 162 ? 18.447 -15.862 -12.560 1.00 89.75 162 LYS A C 1
ATOM 1394 O O . LYS A 1 162 ? 17.483 -15.275 -12.074 1.00 89.75 162 LYS A O 1
ATOM 1399 N N . LYS A 1 163 ? 18.409 -16.380 -13.793 1.00 91.62 163 LYS A N 1
ATOM 1400 C CA . LYS A 1 163 ? 17.206 -16.337 -14.640 1.00 91.62 163 LYS A CA 1
ATOM 1401 C C . LYS A 1 163 ? 16.060 -17.155 -14.034 1.00 91.62 163 LYS A C 1
ATOM 1403 O O . LYS A 1 163 ? 14.919 -16.701 -14.062 1.00 91.62 163 LYS A O 1
ATOM 1408 N N . TYR A 1 164 ? 16.360 -18.330 -13.481 1.00 89.31 164 TYR A N 1
ATOM 1409 C CA . TYR A 1 164 ? 15.376 -19.180 -12.809 1.00 89.31 164 TYR A CA 1
ATOM 1410 C C . TYR A 1 164 ? 14.784 -18.504 -11.565 1.00 89.31 164 TYR A C 1
ATOM 1412 O O . TYR A 1 164 ? 13.563 -18.433 -11.442 1.00 89.31 164 TYR A O 1
ATOM 1420 N N . ALA A 1 165 ? 15.628 -17.942 -10.696 1.00 88.25 165 ALA A N 1
ATOM 1421 C CA . ALA A 1 165 ? 15.195 -17.235 -9.493 1.00 88.25 165 ALA A CA 1
ATOM 1422 C C . ALA A 1 165 ? 14.273 -16.047 -9.823 1.00 88.25 165 ALA A C 1
ATOM 1424 O O . ALA A 1 165 ? 13.188 -15.928 -9.254 1.00 88.25 165 ALA A O 1
ATOM 1425 N N . LYS A 1 166 ? 14.635 -15.246 -10.840 1.00 88.50 166 LYS A N 1
ATOM 1426 C CA . LYS A 1 166 ? 13.784 -14.158 -11.353 1.00 88.50 166 LYS A CA 1
ATOM 1427 C C . LYS A 1 166 ? 12.442 -14.654 -11.886 1.00 88.50 166 LYS A C 1
ATOM 1429 O O . LYS A 1 166 ? 11.422 -14.049 -11.590 1.00 88.50 166 LYS A O 1
ATOM 1434 N N . LYS A 1 167 ? 12.421 -15.758 -12.646 1.00 88.12 167 LYS A N 1
ATOM 1435 C CA . LYS A 1 167 ? 11.169 -16.360 -13.146 1.00 88.12 167 LYS A CA 1
ATOM 1436 C C . LYS A 1 167 ? 10.242 -16.779 -11.999 1.00 88.12 167 LYS A C 1
ATOM 1438 O O . LYS A 1 167 ? 9.028 -16.730 -12.151 1.00 88.12 167 LYS A O 1
ATOM 1443 N N . CYS A 1 168 ? 10.812 -17.189 -10.871 1.00 81.44 168 CYS A N 1
ATOM 1444 C CA . CYS A 1 168 ? 10.071 -17.611 -9.689 1.00 81.44 168 CYS A CA 1
ATOM 1445 C C . CYS A 1 168 ? 9.703 -16.451 -8.740 1.00 81.44 168 CYS A C 1
ATOM 1447 O O . CYS A 1 168 ? 9.196 -16.720 -7.655 1.00 81.44 168 CYS A O 1
ATOM 1449 N N . ASN A 1 169 ? 9.960 -15.188 -9.113 1.00 84.50 169 ASN A N 1
ATOM 1450 C CA . ASN A 1 169 ? 9.754 -14.001 -8.270 1.00 84.50 169 ASN A CA 1
ATOM 1451 C C . ASN A 1 169 ? 10.401 -14.115 -6.874 1.00 84.50 169 ASN A C 1
ATOM 1453 O O . ASN A 1 169 ? 9.833 -13.674 -5.873 1.00 84.50 169 ASN A O 1
ATOM 1457 N N . PHE A 1 170 ? 11.582 -14.733 -6.798 1.00 85.81 170 PHE A N 1
ATOM 1458 C CA . PHE A 1 170 ? 12.365 -14.736 -5.568 1.00 85.81 170 PHE A CA 1
ATOM 1459 C C . PHE A 1 170 ? 12.960 -13.358 -5.278 1.00 85.81 170 PHE A C 1
ATOM 1461 O O . PHE A 1 170 ? 13.287 -12.606 -6.196 1.00 85.81 170 PHE A O 1
ATOM 1468 N N . ASP A 1 171 ? 13.156 -13.074 -3.991 1.00 87.06 171 ASP A N 1
ATOM 1469 C CA . ASP A 1 171 ? 13.895 -11.899 -3.539 1.00 87.06 171 ASP A CA 1
ATOM 1470 C C . ASP A 1 171 ? 15.329 -11.919 -4.093 1.00 87.06 171 ASP A C 1
ATOM 1472 O O . ASP A 1 171 ? 15.975 -12.972 -4.118 1.00 87.06 171 ASP A O 1
ATOM 1476 N N . ASN A 1 172 ? 15.824 -10.771 -4.557 1.00 84.38 172 ASN A N 1
ATOM 1477 C CA . ASN A 1 172 ? 17.154 -10.657 -5.146 1.00 84.38 172 ASN A CA 1
ATOM 1478 C C . ASN A 1 172 ? 18.271 -10.934 -4.132 1.00 84.38 172 ASN A C 1
ATOM 1480 O O . ASN A 1 172 ? 19.287 -11.508 -4.531 1.00 84.38 172 ASN A O 1
ATOM 1484 N N . GLU A 1 173 ? 18.101 -10.571 -2.861 1.00 87.00 173 GLU A N 1
ATOM 1485 C CA . GLU A 1 173 ? 19.109 -10.794 -1.816 1.00 87.00 173 GLU A CA 1
ATOM 1486 C C . GLU A 1 173 ? 19.232 -12.286 -1.506 1.00 87.00 173 GLU A C 1
ATOM 1488 O O . GLU A 1 173 ? 20.303 -12.876 -1.666 1.00 87.00 173 GLU A O 1
ATOM 1493 N N . ILE A 1 174 ? 18.099 -12.933 -1.218 1.00 84.94 174 ILE A N 1
ATOM 1494 C CA . ILE A 1 174 ? 18.018 -14.378 -0.956 1.00 84.94 174 ILE A CA 1
ATOM 1495 C C . ILE A 1 174 ? 18.503 -15.176 -2.172 1.00 84.94 174 ILE A C 1
ATOM 1497 O O . ILE A 1 174 ? 19.264 -16.136 -2.045 1.00 84.94 174 ILE A O 1
ATOM 1501 N N . SER A 1 175 ? 18.107 -14.762 -3.379 1.00 87.12 175 SER A N 1
ATOM 1502 C CA . SER A 1 175 ? 18.570 -15.395 -4.618 1.00 87.12 175 SER A CA 1
ATOM 1503 C C . SER A 1 175 ? 20.079 -15.291 -4.777 1.00 87.12 175 SER A C 1
ATOM 1505 O O . SER A 1 175 ? 20.720 -16.252 -5.197 1.00 87.12 175 SER A O 1
ATOM 1507 N N . SER A 1 176 ? 20.650 -14.125 -4.475 1.00 87.12 176 SER A N 1
ATOM 1508 C CA . SER A 1 176 ? 22.088 -13.895 -4.593 1.00 87.12 176 SER A CA 1
ATOM 1509 C C . SER A 1 176 ? 22.859 -14.733 -3.581 1.00 87.12 176 SER A C 1
ATOM 1511 O O . SER A 1 176 ? 23.842 -15.362 -3.966 1.00 87.12 176 SER A O 1
ATOM 1513 N N . PHE A 1 177 ? 22.362 -14.824 -2.344 1.00 88.50 177 PHE A N 1
ATOM 1514 C CA . PHE A 1 177 ? 22.910 -15.690 -1.304 1.00 88.50 177 PHE A CA 1
ATOM 1515 C C . PHE A 1 177 ? 22.938 -17.159 -1.748 1.00 88.50 177 PHE A C 1
ATOM 1517 O O . PHE A 1 177 ? 24.011 -17.751 -1.846 1.00 88.50 177 PHE A O 1
ATOM 1524 N N . ILE A 1 178 ? 21.790 -17.717 -2.152 1.00 88.00 178 ILE A N 1
ATOM 1525 C CA . ILE A 1 178 ? 21.670 -19.120 -2.589 1.00 88.00 178 ILE A CA 1
ATOM 1526 C C . ILE A 1 178 ? 22.599 -19.434 -3.768 1.00 88.00 178 ILE A C 1
ATOM 1528 O O . ILE A 1 178 ? 23.218 -20.495 -3.829 1.00 88.00 178 ILE A O 1
ATOM 1532 N N . ILE A 1 179 ? 22.700 -18.514 -4.727 1.00 87.94 179 ILE A N 1
ATOM 1533 C CA . ILE A 1 179 ? 23.537 -18.694 -5.917 1.00 87.94 179 ILE A CA 1
ATOM 1534 C C . ILE A 1 179 ? 25.033 -18.603 -5.571 1.00 87.94 179 ILE A C 1
ATOM 1536 O O . ILE A 1 179 ? 25.854 -19.215 -6.257 1.00 87.94 179 ILE A O 1
ATOM 1540 N N . ASN A 1 180 ? 25.401 -17.857 -4.529 1.00 88.31 180 ASN A N 1
ATOM 1541 C CA . ASN A 1 180 ? 26.784 -17.724 -4.078 1.00 88.31 180 ASN A CA 1
ATOM 1542 C C . ASN A 1 180 ? 27.277 -18.925 -3.253 1.00 88.31 180 ASN A C 1
ATOM 1544 O O . ASN A 1 180 ? 28.485 -19.102 -3.164 1.00 88.31 180 ASN A O 1
ATOM 1548 N N . LEU A 1 181 ? 26.386 -19.807 -2.779 1.00 86.00 181 LEU A N 1
ATOM 1549 C CA . LEU A 1 181 ? 26.753 -21.087 -2.142 1.00 86.00 181 LEU A CA 1
ATOM 1550 C C . LEU A 1 181 ? 27.448 -22.078 -3.097 1.00 86.00 181 LEU A C 1
ATOM 1552 O O . LEU A 1 181 ? 27.903 -23.132 -2.671 1.00 86.00 181 LEU A O 1
ATOM 1556 N N . ASN A 1 182 ? 27.505 -21.765 -4.397 1.00 82.00 182 ASN A N 1
ATOM 1557 C CA . ASN A 1 182 ? 28.251 -22.505 -5.421 1.00 82.00 182 ASN A CA 1
ATOM 1558 C C . ASN A 1 182 ? 27.918 -24.013 -5.514 1.00 82.00 182 ASN A C 1
ATOM 1560 O O . ASN A 1 182 ? 28.730 -24.820 -5.964 1.00 82.00 182 ASN A O 1
ATOM 1564 N N . LEU A 1 183 ? 26.700 -24.389 -5.115 1.00 87.38 183 LEU A N 1
ATOM 1565 C CA . LEU A 1 183 ? 26.192 -25.758 -5.179 1.00 87.38 183 LEU A CA 1
ATOM 1566 C C . LEU A 1 183 ? 25.986 -26.226 -6.631 1.00 87.38 183 LEU A C 1
ATOM 1568 O O . LEU A 1 183 ? 25.847 -25.424 -7.562 1.00 87.38 183 LEU A O 1
ATOM 1572 N N . LYS A 1 184 ? 25.880 -27.549 -6.824 1.00 87.88 184 LYS A N 1
ATOM 1573 C CA . LYS A 1 184 ? 25.451 -28.125 -8.109 1.00 87.88 184 LYS A CA 1
ATOM 1574 C C . LYS A 1 184 ? 24.097 -27.529 -8.511 1.00 87.88 184 LYS A C 1
ATOM 1576 O O . LYS A 1 184 ? 23.179 -27.441 -7.698 1.00 87.88 184 LYS A O 1
ATOM 1581 N N . LYS A 1 185 ? 23.956 -27.175 -9.793 1.00 85.69 185 LYS A N 1
ATOM 1582 C CA . LYS A 1 185 ? 22.770 -26.501 -10.361 1.00 85.69 185 LYS A CA 1
ATOM 1583 C C . LYS A 1 185 ? 21.448 -27.163 -9.952 1.00 85.69 185 LYS A C 1
ATOM 1585 O O . LYS A 1 185 ? 20.485 -26.471 -9.636 1.00 85.69 185 LYS A O 1
ATOM 1590 N N . GLU A 1 186 ? 21.393 -28.488 -9.993 1.00 88.62 186 GLU A N 1
ATOM 1591 C CA . GLU A 1 186 ? 20.198 -29.263 -9.645 1.00 88.62 186 GLU A CA 1
ATOM 1592 C C . GLU A 1 186 ? 19.839 -29.122 -8.167 1.00 88.62 186 GLU A C 1
ATOM 1594 O O . GLU A 1 186 ? 18.680 -28.866 -7.840 1.00 88.62 186 GLU A O 1
ATOM 1599 N N . THR A 1 187 ? 20.838 -29.196 -7.287 1.00 89.88 187 THR A N 1
ATOM 1600 C CA . THR A 1 187 ? 20.691 -28.976 -5.845 1.00 89.88 187 THR A CA 1
ATOM 1601 C C . THR A 1 187 ? 20.187 -27.568 -5.558 1.00 89.88 187 THR A C 1
ATOM 1603 O O . THR A 1 187 ? 19.232 -27.399 -4.804 1.00 89.88 187 THR A O 1
ATOM 1606 N N . THR A 1 188 ? 20.740 -26.552 -6.228 1.00 90.19 188 THR A N 1
ATOM 1607 C CA . THR A 1 188 ? 20.280 -25.165 -6.079 1.00 90.19 188 THR A CA 1
ATOM 1608 C C . THR A 1 188 ? 18.822 -24.995 -6.515 1.00 90.19 188 THR A C 1
ATOM 1610 O O . THR A 1 188 ? 18.050 -24.302 -5.857 1.00 90.19 188 THR A O 1
ATOM 1613 N N . ILE A 1 189 ? 18.405 -25.643 -7.609 1.00 89.25 189 ILE A N 1
ATOM 1614 C CA . ILE A 1 189 ? 17.010 -25.601 -8.076 1.00 89.25 189 ILE A CA 1
ATOM 1615 C C . ILE A 1 189 ? 16.074 -26.305 -7.085 1.00 89.25 189 ILE A C 1
ATOM 1617 O O . ILE A 1 189 ? 14.986 -25.790 -6.818 1.00 89.25 189 ILE A O 1
ATOM 1621 N N . LYS A 1 190 ? 16.476 -27.455 -6.527 1.00 92.25 190 LYS A N 1
ATOM 1622 C CA . LYS A 1 190 ? 15.715 -28.148 -5.473 1.00 92.25 190 LYS A CA 1
ATOM 1623 C C . LYS A 1 190 ? 15.554 -27.258 -4.237 1.00 92.25 190 LYS A C 1
ATOM 1625 O O . LYS A 1 190 ? 14.437 -27.126 -3.745 1.00 92.25 190 LYS A O 1
ATOM 1630 N N . LEU A 1 191 ? 16.619 -26.572 -3.820 1.00 89.75 191 LEU A N 1
ATOM 1631 C CA . LEU A 1 191 ? 16.587 -25.628 -2.701 1.00 89.75 191 LEU A CA 1
ATOM 1632 C C . LEU A 1 191 ? 15.621 -24.461 -2.957 1.00 89.75 191 LEU A C 1
ATOM 1634 O O . LEU A 1 191 ? 14.776 -24.166 -2.116 1.00 89.75 191 LEU A O 1
ATOM 1638 N N . PHE A 1 192 ? 15.660 -23.854 -4.150 1.00 89.75 192 PHE A N 1
ATOM 1639 C CA . PHE A 1 192 ? 14.681 -22.829 -4.530 1.00 89.75 192 PHE A CA 1
ATOM 1640 C C . PHE A 1 192 ? 13.239 -23.350 -4.454 1.00 89.75 192 PHE A C 1
ATOM 1642 O O . PHE A 1 192 ? 12.363 -22.662 -3.940 1.00 89.75 192 PHE A O 1
ATOM 1649 N N . LYS A 1 193 ? 12.965 -24.565 -4.942 1.00 90.25 193 LYS A N 1
ATOM 1650 C CA . LYS A 1 193 ? 11.618 -25.155 -4.852 1.00 90.25 193 LYS A CA 1
ATOM 1651 C C . LYS A 1 193 ? 11.181 -25.370 -3.401 1.00 90.25 193 LYS A C 1
ATOM 1653 O O . LYS A 1 193 ? 10.034 -25.071 -3.075 1.00 90.25 193 LYS A O 1
ATOM 1658 N N . PHE A 1 194 ? 12.087 -25.848 -2.549 1.00 89.62 194 PHE A N 1
ATOM 1659 C CA . PHE A 1 194 ? 11.822 -26.074 -1.131 1.00 89.62 194 PHE A CA 1
ATOM 1660 C C . PHE A 1 194 ? 11.437 -24.774 -0.416 1.00 89.62 194 PHE A C 1
ATOM 1662 O O . PHE A 1 194 ? 10.378 -24.703 0.196 1.00 89.62 194 PHE A O 1
ATOM 1669 N N . ILE A 1 195 ? 12.204 -23.697 -0.604 1.00 87.12 195 ILE A N 1
ATOM 1670 C CA . ILE A 1 195 ? 11.922 -22.404 0.041 1.00 87.12 195 ILE A CA 1
ATOM 1671 C C . ILE A 1 195 ? 10.578 -21.810 -0.419 1.00 87.12 195 ILE A C 1
ATOM 1673 O O . ILE A 1 195 ? 9.853 -21.232 0.391 1.00 87.12 195 ILE A O 1
ATOM 1677 N N . ILE A 1 196 ? 10.197 -21.958 -1.698 1.00 86.38 196 ILE A N 1
ATOM 1678 C CA . ILE A 1 196 ? 8.859 -21.532 -2.165 1.00 86.38 196 ILE A CA 1
ATOM 1679 C C . ILE A 1 196 ? 7.767 -22.317 -1.441 1.00 86.38 196 ILE A C 1
ATOM 1681 O O . ILE A 1 196 ? 6.770 -21.728 -1.018 1.00 86.38 196 ILE A O 1
ATOM 1685 N N . LYS A 1 197 ? 7.948 -23.636 -1.333 1.00 87.00 197 LYS A N 1
ATOM 1686 C CA . LYS A 1 197 ? 6.995 -24.538 -0.691 1.00 87.00 197 LYS A CA 1
ATOM 1687 C C . LYS A 1 197 ? 6.808 -24.155 0.781 1.00 87.00 197 LYS A C 1
ATOM 1689 O O . LYS A 1 197 ? 5.676 -23.911 1.188 1.00 87.00 197 LYS A O 1
ATOM 1694 N N . GLU A 1 198 ? 7.896 -23.964 1.520 1.00 85.69 198 GLU A N 1
ATOM 1695 C CA . GLU A 1 198 ? 7.866 -23.499 2.914 1.00 85.69 198 GLU A CA 1
ATOM 1696 C C . GLU A 1 198 ? 7.174 -22.138 3.062 1.00 85.69 198 GLU A C 1
ATOM 1698 O O . GLU A 1 198 ? 6.250 -21.973 3.859 1.00 85.69 198 GLU A O 1
ATOM 1703 N N . LYS A 1 199 ? 7.519 -21.161 2.212 1.00 82.81 199 LYS A N 1
ATOM 1704 C CA . LYS A 1 199 ? 6.877 -19.836 2.219 1.00 82.81 199 LYS A CA 1
ATOM 1705 C C . LYS A 1 199 ? 5.364 -19.913 1.990 1.00 82.81 199 LYS A C 1
ATOM 1707 O O . LYS A 1 199 ? 4.617 -19.093 2.527 1.00 82.81 199 LYS A O 1
ATOM 1712 N N . TYR A 1 200 ? 4.902 -20.856 1.170 1.00 81.44 200 TYR A N 1
ATOM 1713 C CA . TYR A 1 200 ? 3.478 -21.086 0.938 1.00 81.44 200 TYR A CA 1
ATOM 1714 C C . TYR A 1 200 ? 2.781 -21.651 2.184 1.00 81.44 200 TYR A C 1
ATOM 1716 O O . TYR A 1 200 ? 1.731 -21.127 2.567 1.00 81.44 200 TYR A O 1
ATOM 1724 N N . TYR A 1 201 ? 3.369 -22.656 2.844 1.00 77.81 201 TYR A N 1
ATOM 1725 C CA . TYR A 1 201 ? 2.806 -23.228 4.072 1.00 77.81 201 TYR A CA 1
ATOM 1726 C C . TYR A 1 201 ? 2.756 -22.208 5.211 1.00 77.81 201 TYR A C 1
ATOM 1728 O O . TYR A 1 201 ? 1.685 -22.016 5.784 1.00 77.81 201 TYR A O 1
ATOM 1736 N N . LEU A 1 202 ? 3.830 -21.445 5.433 1.00 74.88 202 LEU A N 1
ATOM 1737 C CA . LEU A 1 202 ? 3.863 -20.376 6.439 1.00 74.88 202 LEU A CA 1
ATOM 1738 C C . LEU A 1 202 ? 2.776 -19.315 6.206 1.00 74.88 202 LEU A C 1
ATOM 1740 O O . LEU A 1 202 ? 2.109 -18.866 7.137 1.00 74.88 202 LEU A O 1
ATOM 1744 N N . LYS A 1 203 ? 2.537 -18.916 4.948 1.00 74.38 203 LYS A N 1
ATOM 1745 C CA . LYS A 1 203 ? 1.443 -17.984 4.617 1.00 74.38 203 LYS A CA 1
ATOM 1746 C C . LYS A 1 203 ? 0.064 -18.576 4.905 1.00 74.38 203 LYS A C 1
ATOM 1748 O O . LYS A 1 203 ? -0.824 -17.850 5.354 1.00 74.38 203 LYS A O 1
ATOM 1753 N N . LYS A 1 204 ? -0.130 -19.865 4.617 1.00 68.06 204 LYS A N 1
ATOM 1754 C CA . LYS A 1 204 ? -1.392 -20.572 4.863 1.00 68.06 204 LYS A CA 1
ATOM 1755 C C . LYS A 1 204 ? -1.668 -20.685 6.365 1.00 68.06 204 LYS A C 1
ATOM 1757 O O . LYS A 1 204 ? -2.776 -20.382 6.797 1.00 68.06 204 LYS A O 1
ATOM 1762 N N . GLU A 1 205 ? -0.656 -21.031 7.150 1.00 64.62 205 GLU A N 1
ATOM 1763 C CA . GLU A 1 205 ? -0.743 -21.155 8.604 1.00 64.62 205 GLU A CA 1
ATOM 1764 C C . GLU A 1 205 ? -0.991 -19.803 9.290 1.00 64.62 205 GLU A C 1
ATOM 1766 O O . GLU A 1 205 ? -1.922 -19.672 10.087 1.00 64.62 205 GLU A O 1
ATOM 1771 N N . ASN A 1 206 ? -0.274 -18.750 8.884 1.00 61.25 206 ASN A N 1
ATOM 1772 C CA . ASN A 1 206 ? -0.503 -17.395 9.393 1.00 61.25 206 ASN A CA 1
ATOM 1773 C C . ASN A 1 206 ? -1.919 -16.881 9.096 1.00 61.25 206 ASN A C 1
ATOM 1775 O O . ASN A 1 206 ? -2.526 -16.225 9.941 1.00 61.25 206 ASN A O 1
ATOM 1779 N N . LYS A 1 207 ? -2.492 -17.211 7.930 1.00 59.69 207 LYS A N 1
ATOM 1780 C CA . LYS A 1 207 ? -3.886 -16.864 7.609 1.00 59.69 207 LYS A CA 1
ATOM 1781 C C . LYS A 1 207 ? -4.874 -17.558 8.556 1.00 59.69 207 LYS A C 1
ATOM 1783 O O . LYS A 1 207 ? -5.807 -16.911 9.032 1.00 59.69 207 LYS A O 1
ATOM 1788 N N . CYS A 1 208 ? -4.648 -18.834 8.873 1.00 58.16 208 CYS A N 1
ATOM 1789 C CA . CYS A 1 208 ? -5.442 -19.565 9.863 1.00 58.16 208 CYS A CA 1
ATOM 1790 C C . CYS A 1 208 ? -5.299 -18.956 11.269 1.00 58.16 208 CYS A C 1
ATOM 1792 O O . CYS A 1 208 ? -6.297 -18.804 11.974 1.00 58.16 208 CYS A O 1
ATOM 1794 N N . ASN A 1 209 ? -4.093 -18.533 11.660 1.00 59.84 209 ASN A N 1
ATOM 1795 C CA . ASN A 1 209 ? -3.843 -17.895 12.956 1.00 59.84 209 ASN A CA 1
ATOM 1796 C C . ASN A 1 209 ? -4.491 -16.501 13.064 1.00 59.84 209 ASN A C 1
ATOM 1798 O O . ASN A 1 209 ? -5.091 -16.182 14.092 1.00 59.84 209 ASN A O 1
ATOM 1802 N N . LEU A 1 210 ? -4.491 -15.690 11.997 1.00 61.94 210 LEU A N 1
ATOM 1803 C CA . LEU A 1 210 ? -5.260 -14.435 11.960 1.00 61.94 210 LEU A CA 1
ATOM 1804 C C . LEU A 1 210 ? -6.774 -14.674 12.094 1.00 61.94 210 LEU A C 1
ATOM 1806 O O . LEU A 1 210 ? -7.482 -13.904 12.742 1.00 61.94 210 LEU A O 1
ATOM 1810 N N . GLN A 1 211 ? -7.289 -15.753 11.506 1.00 62.75 211 GLN A N 1
ATOM 1811 C CA . GLN A 1 211 ? -8.709 -16.086 11.608 1.00 62.75 211 GLN A CA 1
ATOM 1812 C C . GLN A 1 211 ? -9.083 -16.558 13.023 1.00 62.75 211 GLN A C 1
ATOM 1814 O O . GLN A 1 211 ? -10.102 -16.115 13.559 1.00 62.75 211 GLN A O 1
ATOM 1819 N N . LYS A 1 212 ? -8.224 -17.371 13.659 1.00 61.91 212 LYS A N 1
ATOM 1820 C CA . LYS A 1 212 ? -8.359 -17.777 15.069 1.00 61.91 212 LYS A CA 1
ATOM 1821 C C . LYS A 1 212 ? -8.307 -16.570 16.017 1.00 61.91 212 LYS A C 1
ATOM 1823 O O . LYS A 1 212 ? -9.150 -16.451 16.903 1.00 61.91 212 LYS A O 1
ATOM 1828 N N . THR A 1 213 ? -7.387 -15.627 15.800 1.00 75.38 213 THR A N 1
ATOM 1829 C CA . THR A 1 213 ? -7.285 -14.414 16.636 1.00 75.38 213 THR A CA 1
ATOM 1830 C C . THR A 1 213 ? -8.498 -13.494 16.486 1.00 75.38 213 THR A C 1
ATOM 1832 O O . THR A 1 213 ? -8.993 -12.981 17.488 1.00 75.38 213 THR A O 1
ATOM 1835 N N . LEU A 1 214 ? -9.051 -13.321 15.279 1.00 80.94 214 LEU A N 1
ATOM 1836 C CA . LEU A 1 214 ? -10.277 -12.536 15.092 1.00 80.94 214 LEU A CA 1
ATOM 1837 C C . LEU A 1 214 ? -11.501 -13.200 15.745 1.00 80.94 214 LEU A C 1
ATOM 1839 O O . LEU A 1 214 ? -12.344 -12.500 16.306 1.00 80.94 214 LEU A O 1
ATOM 1843 N N . GLN A 1 215 ? -11.609 -14.531 15.692 1.00 82.44 215 GLN A N 1
ATOM 1844 C CA . GLN A 1 215 ? -12.673 -15.267 16.385 1.00 82.44 215 GLN A CA 1
ATOM 1845 C C . GLN A 1 215 ? -12.592 -15.094 17.904 1.00 82.44 215 GLN A C 1
ATOM 1847 O O . GLN A 1 215 ? -13.618 -14.834 18.530 1.00 82.44 215 GLN A O 1
ATOM 1852 N N . ASN A 1 216 ? -11.392 -15.158 18.483 1.00 84.88 216 ASN A N 1
ATOM 1853 C CA . ASN A 1 216 ? -11.199 -14.907 19.912 1.00 84.88 216 ASN A CA 1
ATOM 1854 C C . ASN A 1 216 ? -11.597 -13.471 20.280 1.00 84.88 216 ASN A C 1
ATOM 1856 O O . ASN A 1 216 ? -12.459 -13.282 21.131 1.00 84.88 216 ASN A O 1
ATOM 1860 N N . LYS A 1 217 ? -11.135 -12.469 19.519 1.00 84.56 217 LYS A N 1
ATOM 1861 C CA . LYS A 1 217 ? -11.531 -11.065 19.733 1.00 84.56 217 LYS A CA 1
ATOM 1862 C C . LYS A 1 217 ? -13.047 -10.835 19.613 1.00 84.56 217 LYS A C 1
ATOM 1864 O O . LYS A 1 217 ? -13.599 -9.978 20.296 1.00 84.56 217 LYS A O 1
ATOM 1869 N N . LYS A 1 218 ? -13.752 -11.586 18.758 1.00 89.25 218 LYS A N 1
ATOM 1870 C CA . LYS A 1 218 ? -15.225 -11.540 18.678 1.00 89.25 218 LYS A CA 1
ATOM 1871 C C . LYS A 1 218 ? -15.894 -12.112 19.931 1.00 89.25 218 LYS A C 1
ATOM 1873 O O . LYS A 1 218 ? -16.918 -11.576 20.345 1.00 89.25 218 LYS A O 1
ATOM 1878 N N . ARG A 1 219 ? -15.342 -13.176 20.526 1.00 88.50 219 ARG A N 1
ATOM 1879 C CA . ARG A 1 219 ? -15.839 -13.747 21.792 1.00 88.50 219 ARG A CA 1
ATOM 1880 C C . ARG A 1 219 ? -15.639 -12.771 22.947 1.00 88.50 219 ARG A C 1
ATOM 1882 O O . ARG A 1 219 ? -16.581 -12.540 23.699 1.00 88.50 219 ARG A O 1
ATOM 1889 N N . ASP A 1 220 ? -14.473 -12.137 23.010 1.00 90.00 220 ASP A N 1
ATOM 1890 C CA . ASP A 1 220 ? -14.169 -11.116 24.017 1.00 90.00 220 ASP A CA 1
ATOM 1891 C C . ASP A 1 220 ? -15.088 -9.896 23.867 1.00 90.00 220 ASP A C 1
ATOM 1893 O O . ASP A 1 220 ? -15.611 -9.369 24.844 1.00 90.00 220 ASP A O 1
ATOM 1897 N N . LEU A 1 221 ? -15.386 -9.485 22.630 1.00 92.06 221 LEU A N 1
ATOM 1898 C CA . LEU A 1 221 ? -16.339 -8.401 22.390 1.00 92.06 221 LEU A CA 1
ATOM 1899 C C . LEU A 1 221 ? -17.733 -8.752 22.940 1.00 92.06 221 LEU A C 1
ATOM 1901 O O . LEU A 1 221 ? -18.376 -7.921 23.578 1.00 92.06 221 LEU A O 1
ATOM 1905 N N . ILE A 1 222 ? -18.201 -9.984 22.712 1.00 92.31 222 ILE A N 1
ATOM 1906 C CA . ILE A 1 222 ? -19.493 -10.457 23.231 1.00 92.31 222 ILE A CA 1
ATOM 1907 C C . ILE A 1 222 ? -19.492 -10.463 24.763 1.00 92.31 222 ILE A C 1
ATOM 1909 O O . ILE A 1 222 ? -20.491 -10.071 25.367 1.00 92.31 222 ILE A O 1
ATOM 1913 N N . SER A 1 223 ? -18.403 -10.900 25.402 1.00 91.75 223 SER A N 1
ATOM 1914 C CA . SER A 1 223 ? -18.327 -10.956 26.865 1.00 91.75 223 SER A CA 1
ATOM 1915 C C . SER A 1 223 ? -18.398 -9.556 27.486 1.00 91.75 223 SER A C 1
ATOM 1917 O O . SER A 1 223 ? -19.184 -9.346 28.414 1.00 91.75 223 SER A O 1
ATOM 1919 N N . ILE A 1 224 ? -17.683 -8.579 26.915 1.00 91.75 224 ILE A N 1
ATOM 1920 C CA . ILE A 1 224 ? -17.720 -7.176 27.347 1.00 91.75 224 ILE A CA 1
ATOM 1921 C C . ILE A 1 224 ? -19.120 -6.582 27.166 1.00 91.75 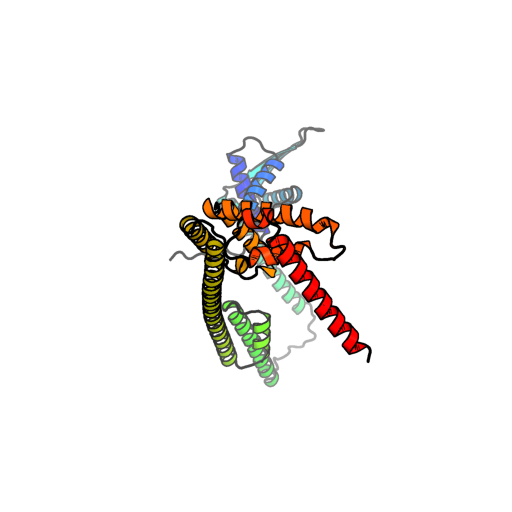224 ILE A C 1
ATOM 1923 O O . ILE A 1 224 ? -19.668 -6.017 28.113 1.00 91.75 224 ILE A O 1
ATOM 1927 N N . LEU A 1 225 ? -19.731 -6.756 25.990 1.00 92.62 225 LEU A N 1
ATOM 1928 C CA . LEU A 1 225 ? -21.066 -6.223 25.703 1.00 92.62 225 LEU A CA 1
ATOM 1929 C C . LEU A 1 225 ? -22.159 -6.845 26.586 1.00 92.62 225 LEU A C 1
ATOM 1931 O O . LEU A 1 225 ? -23.082 -6.160 27.018 1.00 92.62 225 LEU A O 1
ATOM 1935 N N . ARG A 1 226 ? -22.050 -8.135 26.922 1.00 91.81 226 ARG A N 1
ATOM 1936 C CA . ARG A 1 226 ? -22.962 -8.778 27.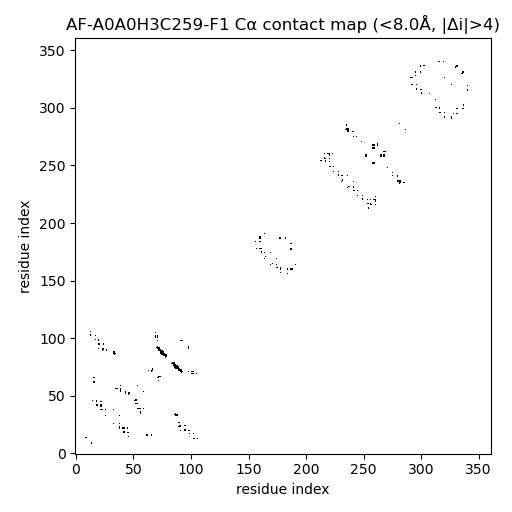884 1.00 91.81 226 ARG A CA 1
ATOM 1937 C C . ARG A 1 226 ? -22.773 -8.236 29.298 1.00 91.81 226 ARG A C 1
ATOM 1939 O O . ARG A 1 226 ? -23.750 -8.081 30.031 1.00 91.81 226 ARG A O 1
ATOM 1946 N N . LYS A 1 227 ? -21.529 -7.959 29.705 1.00 92.88 227 LYS A N 1
ATOM 1947 C CA . LYS A 1 227 ? -21.234 -7.369 31.018 1.00 92.88 227 LYS A CA 1
ATOM 1948 C C . LYS A 1 227 ? -21.819 -5.959 31.121 1.00 92.88 227 LYS A C 1
ATOM 1950 O O . LYS A 1 227 ? -22.473 -5.658 32.117 1.00 92.88 227 LYS A O 1
ATOM 1955 N N . THR A 1 228 ? -21.664 -5.127 30.090 1.00 90.44 228 THR A N 1
ATOM 1956 C CA . THR A 1 228 ? -22.270 -3.787 30.067 1.00 90.44 228 THR A CA 1
ATOM 1957 C C . THR A 1 228 ? -23.787 -3.837 30.035 1.00 90.44 228 THR A C 1
ATOM 1959 O O . THR A 1 228 ? -24.414 -3.116 30.804 1.00 90.44 228 THR A O 1
ATOM 1962 N N . GLN A 1 229 ? -24.382 -4.731 29.243 1.00 92.19 229 GLN A N 1
ATOM 1963 C CA . GLN A 1 229 ? -25.829 -4.949 29.232 1.00 92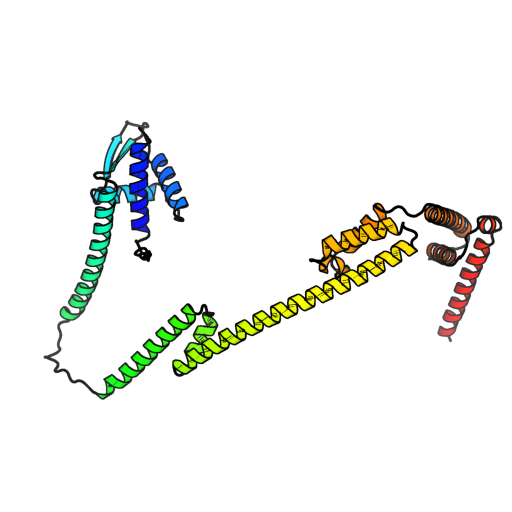.19 229 GLN A CA 1
ATOM 1964 C C . GLN A 1 229 ? -26.360 -5.238 30.645 1.00 92.19 229 GLN A C 1
ATOM 1966 O O . GLN A 1 229 ? -27.294 -4.584 31.104 1.00 92.19 229 GLN A O 1
ATOM 1971 N N . LYS A 1 230 ? -25.732 -6.177 31.368 1.00 91.81 230 LYS A N 1
ATOM 1972 C CA . LYS A 1 230 ? -26.111 -6.509 32.751 1.00 91.81 230 LYS A CA 1
ATOM 1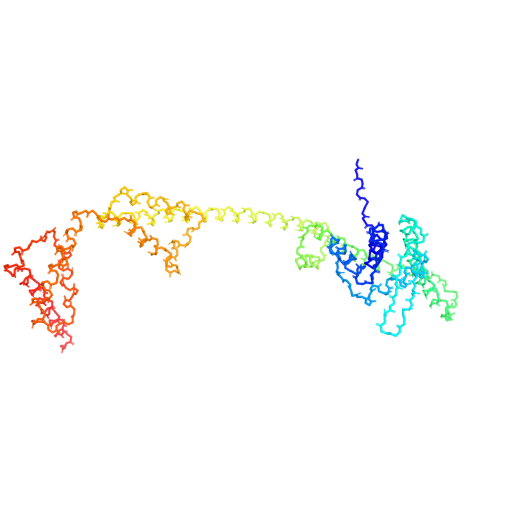973 C C . LYS A 1 230 ? -25.974 -5.313 33.694 1.00 91.81 230 LYS A C 1
ATOM 1975 O O . LYS A 1 230 ? -26.846 -5.115 34.534 1.00 91.81 230 LYS A O 1
ATOM 1980 N N . ASN A 1 231 ? -24.907 -4.525 33.564 1.00 91.25 231 ASN A N 1
ATOM 1981 C CA . ASN A 1 231 ? -24.690 -3.345 34.404 1.00 91.25 231 ASN A CA 1
ATOM 1982 C C . ASN A 1 231 ? -25.749 -2.264 34.157 1.00 91.25 231 ASN A C 1
ATOM 1984 O O . ASN A 1 231 ? -26.319 -1.751 35.111 1.00 91.25 231 ASN A O 1
ATOM 1988 N N . LEU A 1 232 ? -26.073 -1.974 32.896 1.00 89.12 232 LEU A N 1
ATOM 1989 C CA . LEU A 1 232 ? -27.088 -0.979 32.550 1.00 89.12 232 LEU A CA 1
ATOM 1990 C C . LEU A 1 232 ? -28.491 -1.405 33.010 1.00 89.12 232 LEU A C 1
ATOM 1992 O O . LEU A 1 232 ? -29.239 -0.593 33.544 1.00 89.12 232 LEU A O 1
ATOM 1996 N N . ILE A 1 233 ? -28.836 -2.691 32.892 1.00 88.12 233 ILE A N 1
ATOM 1997 C CA . ILE A 1 233 ? -30.107 -3.208 33.427 1.00 88.12 233 ILE A CA 1
ATOM 1998 C C . ILE A 1 233 ? -30.160 -3.041 34.955 1.00 88.12 233 ILE A C 1
ATOM 2000 O O . ILE A 1 233 ? -31.182 -2.614 35.487 1.00 88.12 233 ILE A O 1
ATOM 2004 N N . LYS A 1 234 ? -29.056 -3.313 35.667 1.00 87.00 234 LYS A N 1
ATOM 2005 C CA . LYS A 1 234 ? -28.959 -3.076 37.120 1.00 87.00 234 LYS A CA 1
ATOM 2006 C C . LYS A 1 234 ? -29.068 -1.595 37.496 1.00 87.00 234 LYS A C 1
ATOM 2008 O O . LYS A 1 234 ? -29.613 -1.287 38.547 1.00 87.00 234 LYS A O 1
ATOM 2013 N N . GLU A 1 235 ? -28.583 -0.689 36.648 1.00 83.94 235 GLU A N 1
ATOM 2014 C CA . GLU A 1 235 ? -28.743 0.765 36.812 1.00 83.94 235 GLU A CA 1
ATOM 2015 C C . GLU A 1 235 ? -30.193 1.251 36.557 1.00 83.94 235 GLU A C 1
ATOM 2017 O O . GLU A 1 235 ? -30.475 2.437 36.734 1.00 83.94 235 GLU A O 1
ATOM 2022 N N . GLY A 1 236 ? -31.118 0.361 36.163 1.00 81.44 236 GLY A N 1
ATOM 2023 C CA . GLY A 1 236 ? -32.555 0.640 36.027 1.00 81.44 236 GLY A CA 1
ATOM 2024 C C . GLY A 1 236 ? -32.987 1.205 34.669 1.00 81.44 236 GLY A C 1
ATOM 2025 O O . GLY A 1 236 ? -34.060 1.808 34.554 1.00 81.44 236 GLY A O 1
ATOM 2026 N N . TYR A 1 237 ? -32.159 1.024 33.642 1.00 85.50 237 TYR A N 1
ATOM 2027 C CA . TYR A 1 237 ? -32.493 1.344 32.254 1.00 85.50 237 TYR A CA 1
ATOM 2028 C C . TYR A 1 237 ? -33.400 0.272 31.622 1.00 85.50 237 TYR A C 1
ATOM 2030 O O . TYR A 1 237 ? -33.383 -0.895 32.018 1.00 85.50 237 TYR A O 1
ATOM 2038 N N . ASP A 1 238 ? -34.181 0.664 30.611 1.00 86.00 238 ASP A N 1
ATOM 2039 C CA . ASP A 1 238 ? -35.114 -0.227 29.907 1.00 86.00 238 ASP A CA 1
ATOM 2040 C C . ASP A 1 238 ? -34.390 -1.399 29.216 1.00 86.00 238 ASP A C 1
ATOM 2042 O O . ASP A 1 238 ? -33.607 -1.222 28.275 1.00 86.00 238 ASP A O 1
ATOM 2046 N N . LYS A 1 239 ? -34.706 -2.620 29.666 1.00 87.81 239 LYS A N 1
ATOM 2047 C CA . LYS A 1 239 ? -34.124 -3.872 29.171 1.00 87.81 239 LYS A CA 1
ATOM 2048 C C . LYS A 1 239 ? -34.275 -4.038 27.656 1.00 87.81 239 LYS A C 1
ATOM 2050 O O . LYS A 1 239 ? -33.294 -4.393 27.001 1.00 87.81 239 LYS A O 1
ATOM 2055 N N . LYS A 1 240 ? -35.466 -3.783 27.098 1.00 87.50 240 LYS A N 1
ATOM 2056 C CA . LYS A 1 240 ? -35.742 -4.011 25.668 1.00 87.50 240 LYS A CA 1
ATOM 2057 C C . LYS A 1 240 ? -34.927 -3.051 24.807 1.00 87.50 240 LYS A C 1
ATOM 2059 O O . LYS A 1 240 ? -34.317 -3.459 23.821 1.00 87.50 240 LYS A O 1
ATOM 2064 N N . LYS A 1 241 ? -34.864 -1.777 25.205 1.00 87.88 241 LYS A N 1
ATOM 2065 C CA . LYS A 1 241 ? -34.098 -0.760 24.469 1.00 87.88 241 LYS A CA 1
ATOM 2066 C C . LYS A 1 241 ? -32.590 -1.010 24.536 1.00 87.88 241 LYS A C 1
ATOM 2068 O O . LYS A 1 241 ? -31.910 -0.871 23.520 1.00 87.88 241 LYS A O 1
ATOM 2073 N N . ILE A 1 242 ? -32.068 -1.439 25.689 1.00 91.06 242 ILE A N 1
ATOM 2074 C CA . ILE A 1 242 ? -30.649 -1.803 25.826 1.00 91.06 242 ILE A CA 1
ATOM 2075 C C . ILE A 1 242 ? -30.296 -3.000 24.949 1.00 91.06 242 ILE A C 1
ATOM 2077 O O . ILE A 1 242 ? -29.253 -2.977 24.300 1.00 91.06 242 ILE A O 1
ATOM 2081 N N . GLU A 1 243 ? -31.132 -4.040 24.914 1.00 89.75 243 GLU A N 1
ATOM 2082 C CA . GLU A 1 243 ? -30.888 -5.224 24.080 1.00 89.75 243 GLU A CA 1
ATOM 2083 C C . GLU A 1 243 ? -30.696 -4.851 22.604 1.00 89.75 243 GLU A C 1
ATOM 2085 O O . GLU A 1 243 ? -29.712 -5.273 21.988 1.00 89.75 243 GLU A O 1
ATOM 2090 N N . ILE A 1 244 ? -31.564 -3.982 22.077 1.00 90.38 244 ILE A N 1
ATOM 2091 C CA . ILE A 1 244 ? -31.483 -3.475 20.701 1.00 90.38 244 ILE A CA 1
ATOM 2092 C C . ILE A 1 244 ? -30.180 -2.688 20.481 1.00 90.38 244 ILE A C 1
ATOM 2094 O O . ILE A 1 244 ? -29.443 -2.937 19.524 1.00 90.38 244 ILE A O 1
ATOM 2098 N N . GLN A 1 245 ? -29.848 -1.765 21.386 1.00 91.62 245 GLN A N 1
ATOM 2099 C CA . GLN A 1 245 ? -28.651 -0.925 21.269 1.00 91.62 245 GLN A CA 1
ATOM 2100 C C . GLN A 1 245 ? -27.342 -1.730 21.370 1.00 91.62 245 GLN A C 1
ATOM 2102 O O . GLN A 1 245 ? -26.385 -1.493 20.624 1.00 91.62 245 GLN A O 1
ATOM 2107 N N . ILE A 1 246 ? -27.300 -2.738 22.245 1.00 92.25 246 ILE A N 1
ATOM 2108 C CA . ILE A 1 246 ? -26.160 -3.651 22.380 1.00 92.25 246 ILE A CA 1
ATOM 2109 C C . ILE A 1 246 ? -26.005 -4.522 21.127 1.00 92.25 246 ILE A C 1
ATOM 2111 O O . ILE A 1 246 ? -24.882 -4.693 20.643 1.00 92.25 246 ILE A O 1
ATOM 2115 N N . GLN A 1 247 ? -27.103 -5.020 20.545 1.00 92.31 247 GLN A N 1
ATOM 2116 C CA . GLN A 1 247 ? -27.056 -5.745 19.270 1.00 92.31 247 GLN A CA 1
ATOM 2117 C C . GLN A 1 247 ? -26.531 -4.871 18.127 1.00 92.31 247 GLN A C 1
ATOM 2119 O O . GLN A 1 247 ? -25.639 -5.303 17.390 1.00 92.31 247 GLN A O 1
ATOM 2124 N N . ASN A 1 248 ? -27.015 -3.634 18.007 1.00 92.81 248 ASN A N 1
ATOM 2125 C CA . ASN A 1 248 ? -26.545 -2.684 16.996 1.00 92.81 248 ASN A CA 1
ATOM 2126 C C . ASN A 1 248 ? -25.045 -2.396 17.150 1.00 92.81 248 ASN A C 1
ATOM 2128 O O . ASN A 1 248 ? -24.288 -2.420 16.174 1.00 92.81 248 ASN A O 1
ATOM 2132 N N . THR A 1 249 ? -24.593 -2.213 18.391 1.00 92.50 249 THR A N 1
ATOM 2133 C CA . THR A 1 249 ? -23.174 -2.030 18.719 1.00 92.50 249 THR A CA 1
ATOM 2134 C C . THR A 1 249 ? -22.349 -3.246 18.295 1.00 92.50 249 THR A C 1
ATOM 2136 O O . THR A 1 249 ? -21.331 -3.099 17.615 1.00 92.50 249 THR A O 1
ATOM 2139 N N . TYR A 1 250 ? -22.801 -4.463 18.610 1.00 93.44 250 TYR A N 1
ATOM 2140 C CA . TYR A 1 250 ? -22.116 -5.680 18.179 1.00 93.44 250 TYR A CA 1
ATOM 2141 C C . TYR A 1 250 ? -21.995 -5.757 16.651 1.00 93.44 250 TYR A C 1
ATOM 2143 O O . TYR A 1 250 ? -20.904 -6.004 16.134 1.00 93.44 250 TYR A O 1
ATOM 2151 N N . GLN A 1 251 ? -23.078 -5.498 15.910 1.00 93.31 251 GLN A N 1
ATOM 2152 C CA . GLN A 1 251 ? -23.059 -5.570 14.446 1.00 93.31 251 GLN A CA 1
ATOM 2153 C C . GLN A 1 251 ? -22.084 -4.571 13.819 1.00 93.31 251 GLN A C 1
ATOM 2155 O O . GLN A 1 251 ? -21.377 -4.927 12.871 1.00 93.31 251 GLN A O 1
ATOM 2160 N N . LYS A 1 252 ? -21.994 -3.359 14.378 1.00 92.31 252 LYS A N 1
ATOM 2161 C CA . LYS A 1 252 ? -21.071 -2.315 13.917 1.00 92.31 252 LYS A CA 1
ATOM 2162 C C . LYS A 1 252 ? -19.603 -2.694 14.143 1.00 92.31 252 LYS A C 1
ATOM 2164 O O . LYS A 1 252 ? -18.773 -2.492 13.257 1.00 92.31 252 LYS A O 1
ATOM 2169 N N . TYR A 1 253 ? -19.278 -3.280 15.296 1.00 90.88 253 TYR A N 1
ATOM 2170 C CA . TYR A 1 253 ? -17.888 -3.522 15.705 1.00 90.88 253 TYR A CA 1
ATOM 2171 C C . TYR A 1 253 ? -17.414 -4.979 15.563 1.00 90.88 253 TYR A C 1
ATOM 2173 O O . TYR A 1 253 ? -16.231 -5.247 15.769 1.00 90.88 253 TYR A O 1
ATOM 2181 N N . LYS A 1 254 ? -18.255 -5.925 15.112 1.00 90.50 254 LYS A N 1
ATOM 2182 C CA . LYS A 1 254 ? -17.889 -7.354 14.960 1.00 90.50 254 LYS A CA 1
ATOM 2183 C C . LYS A 1 254 ? -16.619 -7.596 14.139 1.00 90.50 254 LYS A C 1
ATOM 2185 O O . LYS A 1 254 ? -15.882 -8.541 14.406 1.00 90.50 254 LYS A O 1
ATOM 2190 N N . ASN A 1 255 ? -16.353 -6.761 13.135 1.00 88.81 255 ASN A N 1
ATOM 2191 C CA . ASN A 1 255 ? -15.182 -6.891 12.260 1.00 88.81 255 ASN A CA 1
ATOM 2192 C C . ASN A 1 255 ? -14.005 -6.003 12.693 1.00 88.81 255 ASN A C 1
ATOM 2194 O O . ASN A 1 255 ? -12.909 -6.140 12.155 1.00 88.81 255 ASN A O 1
ATOM 2198 N N . LYS A 1 256 ? -14.217 -5.112 13.667 1.00 88.81 256 LYS A N 1
ATOM 2199 C CA . LYS A 1 256 ? -13.201 -4.216 14.232 1.00 88.81 256 LYS A CA 1
ATOM 2200 C C . LYS A 1 256 ? -13.330 -4.161 15.769 1.00 88.81 256 LYS A C 1
ATOM 2202 O O . LYS A 1 256 ? -13.569 -3.093 16.323 1.00 88.81 256 LYS A O 1
ATOM 2207 N N . PRO A 1 257 ? -13.179 -5.300 16.472 1.00 86.75 257 PRO A N 1
ATOM 2208 C CA . PRO A 1 257 ? -13.426 -5.375 17.914 1.00 86.75 257 PRO A CA 1
ATOM 2209 C C . PRO A 1 257 ? -12.410 -4.587 18.757 1.00 86.75 257 PRO A C 1
ATOM 2211 O O . PRO A 1 257 ? -12.715 -4.229 19.887 1.00 86.75 257 PRO A O 1
ATOM 2214 N N . HIS A 1 258 ? -11.223 -4.278 18.221 1.00 84.62 258 HIS A N 1
ATOM 2215 C CA . HIS A 1 258 ? -10.157 -3.575 18.950 1.00 84.62 258 HIS A CA 1
ATOM 2216 C C . HIS A 1 258 ? -10.560 -2.177 19.449 1.00 84.62 258 HIS A C 1
ATOM 2218 O O . HIS A 1 258 ? -10.093 -1.784 20.508 1.00 84.62 258 HIS A O 1
ATOM 2224 N N . PHE A 1 259 ? -11.482 -1.478 18.772 1.00 84.56 259 PHE A N 1
ATOM 2225 C CA . PHE A 1 259 ? -12.027 -0.195 19.249 1.00 84.56 259 PHE A CA 1
ATOM 2226 C C . PHE A 1 259 ? -12.764 -0.306 20.591 1.00 84.56 259 PHE A C 1
ATOM 2228 O O . PHE A 1 259 ? -12.876 0.675 21.313 1.00 84.56 259 PHE A O 1
ATOM 2235 N N . ILE A 1 260 ? -13.277 -1.495 20.917 1.00 85.31 260 ILE A N 1
ATOM 2236 C CA . ILE A 1 260 ? -13.979 -1.761 22.176 1.00 85.31 260 ILE A CA 1
ATOM 2237 C C . ILE A 1 260 ? -13.068 -2.494 23.163 1.00 85.31 260 ILE A C 1
ATOM 2239 O O . ILE A 1 260 ? -13.047 -2.157 24.341 1.00 85.31 260 ILE A O 1
ATOM 2243 N N . LEU A 1 261 ? -12.308 -3.490 22.695 1.00 85.25 261 LEU A N 1
ATOM 2244 C CA . LEU A 1 261 ? -11.443 -4.302 23.559 1.00 85.25 261 LEU A CA 1
ATOM 2245 C C . LEU A 1 261 ? -10.289 -3.498 24.165 1.00 85.25 261 LEU A C 1
ATOM 2247 O O . LEU A 1 261 ? -9.882 -3.761 25.290 1.00 85.25 261 LEU A O 1
ATOM 2251 N N . GLU A 1 262 ? -9.750 -2.532 23.424 1.00 84.25 262 GLU A N 1
ATOM 2252 C CA . GLU A 1 262 ? -8.626 -1.706 23.867 1.00 84.25 262 GLU A CA 1
ATOM 2253 C C . GLU A 1 262 ? -9.127 -0.360 24.414 1.00 84.25 262 GLU A C 1
ATOM 2255 O O . GLU A 1 262 ? -8.594 0.694 24.072 1.00 84.25 262 GLU A O 1
ATOM 2260 N N . SER A 1 263 ? -10.149 -0.390 25.280 1.00 77.81 263 SER A N 1
ATOM 2261 C CA . SER A 1 263 ? -10.778 0.808 25.868 1.00 77.81 263 SER A CA 1
ATOM 2262 C C . SER A 1 263 ? -9.793 1.721 26.607 1.00 77.81 263 SER A C 1
ATOM 2264 O O . SER A 1 263 ? -9.983 2.928 26.674 1.00 77.81 263 SER A O 1
ATOM 2266 N N . ASN A 1 264 ? -8.693 1.170 27.126 1.00 76.06 264 ASN A N 1
ATOM 2267 C CA . ASN A 1 264 ? -7.648 1.964 27.780 1.00 76.06 264 ASN A CA 1
ATOM 2268 C C . ASN A 1 264 ? -6.863 2.836 26.785 1.00 76.06 264 ASN A C 1
ATOM 2270 O O . ASN A 1 264 ? -6.279 3.842 27.175 1.00 76.06 264 ASN A O 1
ATOM 2274 N N . LYS A 1 265 ? -6.826 2.447 25.505 1.00 78.06 265 LYS A N 1
ATOM 2275 C CA . LYS A 1 265 ? -6.190 3.218 24.427 1.00 78.06 265 LYS A CA 1
ATOM 2276 C C . LYS A 1 265 ? -7.194 4.092 23.679 1.00 78.06 265 LYS A C 1
ATOM 2278 O O . LYS A 1 265 ? -6.823 5.154 23.189 1.00 78.06 265 LYS A O 1
ATOM 2283 N N . TYR A 1 266 ? -8.447 3.646 23.581 1.00 76.75 266 TYR A N 1
ATOM 2284 C CA . TYR A 1 266 ? -9.496 4.289 22.794 1.00 76.75 266 TYR A CA 1
ATOM 2285 C C . TYR A 1 266 ? -10.703 4.652 23.662 1.00 76.75 266 TYR A C 1
ATOM 2287 O O . TYR A 1 266 ? -11.324 3.787 24.273 1.00 76.75 266 TYR A O 1
ATOM 2295 N N . LYS A 1 267 ? -11.102 5.929 23.639 1.00 83.06 267 LYS A N 1
ATOM 2296 C CA . LYS A 1 267 ? -12.298 6.426 24.350 1.00 83.06 267 LYS A CA 1
ATOM 2297 C C . LYS A 1 267 ? -13.623 6.013 23.687 1.00 83.06 267 LYS A C 1
ATOM 2299 O O . LYS A 1 267 ? -14.691 6.330 24.206 1.00 83.06 267 LYS A O 1
ATOM 2304 N N . ASP A 1 268 ? -13.575 5.321 22.548 1.00 83.44 268 ASP A N 1
ATOM 2305 C CA . ASP A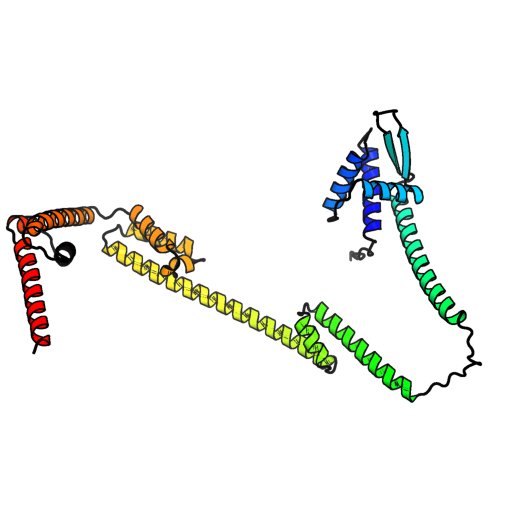 1 268 ? -14.738 4.884 21.771 1.00 83.44 268 ASP A CA 1
ATOM 2306 C C . ASP A 1 268 ? -15.738 4.085 22.606 1.00 83.44 268 ASP A C 1
ATOM 2308 O O . ASP A 1 268 ? -16.943 4.294 22.490 1.00 83.44 268 ASP A O 1
ATOM 2312 N N . PHE A 1 269 ? -15.258 3.182 23.465 1.00 87.31 269 PHE A N 1
ATOM 2313 C CA . PHE A 1 269 ? -16.148 2.362 24.281 1.00 87.31 269 PHE A CA 1
ATOM 2314 C C . PHE A 1 269 ? -16.973 3.201 25.263 1.00 87.31 269 PHE A C 1
ATOM 2316 O O . PHE A 1 269 ? -18.188 3.018 25.352 1.00 87.31 269 PHE A O 1
ATOM 2323 N N . ASP A 1 270 ? -16.348 4.177 25.921 1.00 86.69 270 ASP A N 1
ATOM 2324 C CA . ASP A 1 270 ? -17.034 5.095 26.833 1.00 86.69 270 ASP A CA 1
ATOM 2325 C C . ASP A 1 270 ? -18.038 5.976 26.087 1.00 86.69 270 ASP A C 1
ATOM 2327 O O . ASP A 1 270 ? -19.154 6.193 26.560 1.00 86.69 270 ASP A O 1
ATOM 2331 N N . GLN A 1 271 ? -17.680 6.440 24.885 1.00 89.25 271 GLN A N 1
ATOM 2332 C CA . GLN A 1 271 ? -18.588 7.201 24.026 1.00 89.25 271 GLN A CA 1
ATOM 2333 C C . GLN A 1 271 ? -19.795 6.369 23.582 1.00 89.25 271 GLN A C 1
ATOM 2335 O O . GLN A 1 271 ? -20.916 6.875 23.570 1.00 89.25 271 GLN A O 1
ATOM 2340 N N . ILE A 1 272 ? -19.588 5.091 23.251 1.00 88.56 272 ILE A N 1
ATOM 2341 C CA . ILE A 1 272 ? -20.670 4.161 22.919 1.00 88.56 272 ILE A CA 1
ATOM 2342 C C . ILE A 1 272 ? -21.589 3.986 24.125 1.00 88.56 272 ILE A C 1
ATOM 2344 O O . ILE A 1 272 ? -22.799 4.118 23.976 1.00 88.56 272 ILE A O 1
ATOM 2348 N N . ILE A 1 273 ? -21.043 3.736 25.320 1.00 88.25 273 ILE A N 1
ATOM 2349 C CA . ILE A 1 273 ? -21.851 3.593 26.539 1.00 88.25 273 ILE A CA 1
ATOM 2350 C C . ILE A 1 273 ? -22.638 4.873 26.815 1.00 88.25 273 ILE A C 1
ATOM 2352 O O . ILE A 1 273 ? -23.828 4.790 27.111 1.00 88.25 273 ILE A O 1
ATOM 2356 N N . LYS A 1 274 ? -22.002 6.043 26.695 1.00 89.00 274 LYS A N 1
ATOM 2357 C CA . LYS A 1 274 ? -22.666 7.336 26.880 1.00 89.00 274 LYS A CA 1
ATOM 2358 C C . LYS A 1 274 ? -23.838 7.488 25.914 1.00 89.00 274 LYS A C 1
ATOM 2360 O O . LYS A 1 274 ? -24.947 7.742 26.356 1.00 89.00 274 LYS A O 1
ATOM 2365 N N . LYS A 1 275 ? -23.622 7.199 24.631 1.00 88.31 275 LYS A N 1
ATOM 2366 C CA . LYS A 1 275 ? -24.683 7.242 23.624 1.00 88.31 275 LYS A CA 1
ATOM 2367 C C . LYS A 1 275 ? -25.821 6.263 23.923 1.00 88.31 275 LYS A C 1
ATOM 2369 O O . LYS A 1 275 ? -26.981 6.629 23.802 1.00 88.31 275 LYS A O 1
ATOM 2374 N N . ILE A 1 276 ? -25.507 5.039 24.360 1.00 87.25 276 ILE A N 1
ATOM 2375 C CA . ILE A 1 276 ? -26.529 4.066 24.774 1.00 87.25 276 ILE A CA 1
ATOM 2376 C C . ILE A 1 276 ? -27.353 4.630 25.936 1.00 87.25 276 ILE A C 1
ATOM 2378 O O . ILE A 1 276 ? -28.572 4.497 25.923 1.00 87.25 276 ILE A O 1
ATOM 2382 N N . LYS A 1 277 ? -26.713 5.266 26.925 1.00 85.75 277 LYS A N 1
ATOM 2383 C CA . LYS A 1 277 ? -27.401 5.898 28.061 1.00 85.75 277 LYS A CA 1
ATOM 2384 C C . LYS A 1 277 ? -28.259 7.089 27.629 1.00 85.75 277 LYS A C 1
ATOM 2386 O O . LYS A 1 277 ? -29.378 7.198 28.104 1.00 85.75 277 LYS A O 1
ATOM 2391 N N . ASP A 1 278 ? -27.779 7.924 26.715 1.00 83.69 278 ASP A N 1
ATOM 2392 C CA . ASP A 1 278 ? -28.523 9.089 26.216 1.00 83.69 278 ASP A CA 1
ATOM 2393 C C . ASP A 1 278 ? -29.756 8.654 25.397 1.00 83.69 278 ASP A C 1
ATOM 2395 O O . ASP A 1 278 ? -30.844 9.206 25.553 1.00 83.69 278 ASP A O 1
ATOM 2399 N N . ASP A 1 279 ? -29.618 7.597 24.590 1.00 81.88 279 ASP A N 1
ATOM 2400 C CA . ASP A 1 279 ? -30.708 7.026 23.788 1.00 81.88 279 ASP A CA 1
ATOM 2401 C C . ASP A 1 279 ? -31.705 6.199 24.632 1.00 81.88 279 ASP A C 1
ATOM 2403 O O . ASP A 1 279 ? -32.802 5.864 24.168 1.00 81.88 279 ASP A O 1
ATOM 2407 N N . THR A 1 280 ? -31.339 5.820 25.864 1.00 79.50 280 THR A N 1
ATOM 2408 C CA . THR A 1 280 ? -32.182 5.001 26.745 1.00 79.50 280 THR A CA 1
ATOM 2409 C C . THR A 1 280 ? -32.566 5.740 28.017 1.00 79.50 280 THR A C 1
ATOM 2411 O O . THR A 1 280 ? -31.781 5.962 28.929 1.00 79.50 280 THR A O 1
ATOM 2414 N N . ASN A 1 281 ? -33.851 6.051 28.141 1.00 75.62 281 ASN A N 1
ATOM 2415 C CA . ASN A 1 281 ? -34.370 6.598 29.384 1.00 75.62 28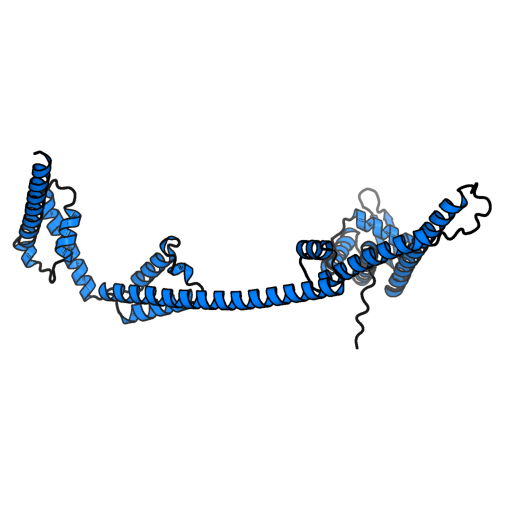1 ASN A CA 1
ATOM 2416 C C . ASN A 1 281 ? -34.347 5.539 30.496 1.00 75.62 281 ASN A C 1
ATOM 2418 O O . ASN A 1 281 ? -34.809 4.409 30.306 1.00 75.62 281 ASN A O 1
ATOM 2422 N N . LYS A 1 282 ? -33.872 5.933 31.684 1.00 76.06 282 LYS A N 1
ATOM 2423 C CA . LYS A 1 282 ? -34.145 5.192 32.921 1.00 76.06 282 LYS A CA 1
ATOM 2424 C C . LYS A 1 282 ? -35.650 5.051 33.126 1.00 76.06 282 LYS A C 1
ATOM 2426 O O . LYS A 1 282 ? -36.413 5.961 32.789 1.00 76.06 282 LYS A O 1
ATOM 2431 N N . THR A 1 283 ? -36.054 3.926 33.704 1.00 73.69 283 THR A N 1
ATOM 2432 C CA . THR A 1 283 ? -37.445 3.698 34.107 1.00 73.69 283 THR A CA 1
ATOM 2433 C C . THR A 1 283 ? -37.913 4.779 35.082 1.00 73.69 283 THR A C 1
ATOM 2435 O O . THR A 1 283 ? -37.129 5.321 35.863 1.00 73.69 283 THR A O 1
ATOM 2438 N N . GLU A 1 284 ? -39.198 5.113 35.033 1.00 72.50 284 GLU A N 1
ATOM 2439 C CA . GLU A 1 284 ? -39.787 6.205 35.817 1.00 72.50 284 GLU A CA 1
ATOM 2440 C C . GLU A 1 284 ? -39.667 5.971 37.331 1.00 72.50 284 GLU A C 1
ATOM 2442 O O . GLU A 1 284 ? -39.294 6.871 38.084 1.00 72.50 284 GLU A O 1
ATOM 2447 N N . SER A 1 285 ? -39.823 4.717 37.764 1.00 68.62 285 SER A N 1
ATOM 2448 C CA . SER A 1 285 ? -39.585 4.293 39.147 1.00 68.62 285 SER A CA 1
ATOM 2449 C C . SER A 1 285 ? -38.131 4.494 39.590 1.00 68.62 285 SER A C 1
ATOM 2451 O O . SER A 1 285 ? -37.881 4.895 40.730 1.00 68.62 285 SER A O 1
ATOM 2453 N N . GLN A 1 286 ? -37.160 4.266 38.700 1.00 75.25 286 GLN A N 1
ATOM 2454 C CA . GLN A 1 286 ? -35.752 4.499 39.001 1.00 75.25 286 GLN A CA 1
ATOM 2455 C C . GLN A 1 286 ? -35.416 5.993 39.019 1.00 75.25 286 GLN A C 1
ATOM 2457 O O . GLN A 1 286 ? -34.693 6.433 39.910 1.00 75.25 286 GLN A O 1
ATOM 2462 N N . LYS A 1 287 ? -35.979 6.789 38.100 1.00 75.38 287 LYS A N 1
ATOM 2463 C CA . LYS A 1 287 ? -35.839 8.256 38.118 1.00 75.38 287 LYS A CA 1
ATOM 2464 C C . LYS A 1 287 ? -36.345 8.845 39.435 1.00 75.38 287 LYS A C 1
ATOM 2466 O O . LYS A 1 287 ? -35.653 9.656 40.042 1.00 75.38 287 LYS A O 1
ATOM 2471 N N . HIS A 1 288 ? -37.501 8.389 39.919 1.00 76.12 288 HIS A N 1
ATOM 2472 C CA . HIS A 1 288 ? -38.038 8.829 41.205 1.00 76.12 288 HIS A CA 1
ATOM 2473 C C . HIS A 1 288 ? -37.106 8.469 42.374 1.00 76.12 288 HIS A C 1
ATOM 2475 O O . HIS A 1 288 ? -36.842 9.307 43.235 1.00 76.12 288 HIS A O 1
ATOM 2481 N N . LYS A 1 289 ? -36.566 7.241 42.408 1.00 78.25 289 LYS A N 1
ATOM 2482 C CA . LYS A 1 289 ? -35.592 6.826 43.435 1.00 78.25 289 LYS A CA 1
ATOM 2483 C C . LYS A 1 289 ? -34.310 7.661 43.397 1.00 78.25 289 LYS A C 1
ATOM 2485 O O . LYS A 1 289 ? -33.823 8.061 44.453 1.00 78.25 289 LYS A O 1
ATOM 2490 N N . ASP A 1 290 ? -33.781 7.939 42.209 1.00 80.06 290 ASP A N 1
ATOM 2491 C CA . ASP A 1 290 ? -32.562 8.731 42.030 1.00 80.06 290 ASP A CA 1
ATOM 2492 C C . ASP A 1 290 ? -32.778 10.195 42.461 1.00 80.06 290 ASP A C 1
ATOM 2494 O O . ASP A 1 290 ? -31.943 10.759 43.174 1.00 80.06 290 ASP A O 1
ATOM 2498 N N . ASN A 1 291 ? -33.927 10.785 42.112 1.00 83.56 291 ASN A N 1
ATOM 2499 C CA . ASN A 1 291 ? -34.312 12.136 42.531 1.00 83.56 291 ASN A CA 1
ATOM 2500 C C . ASN A 1 291 ? -34.490 12.218 44.048 1.00 83.56 291 ASN A C 1
ATOM 2502 O O . ASN A 1 291 ? -33.920 13.096 44.692 1.00 83.56 291 ASN A O 1
ATOM 2506 N N . MET A 1 292 ? -35.210 11.257 44.633 1.00 82.12 292 MET A N 1
ATOM 2507 C CA . MET A 1 292 ? -35.380 11.154 46.080 1.00 82.12 292 MET A CA 1
ATOM 2508 C C . MET A 1 292 ? -34.018 11.080 46.772 1.00 82.12 292 MET A C 1
ATOM 2510 O O . MET A 1 292 ? -33.732 11.879 47.654 1.00 82.12 292 MET A O 1
ATOM 2514 N N . LYS A 1 293 ? -33.128 10.200 46.311 1.00 86.44 293 LYS A N 1
ATOM 2515 C CA . LYS A 1 293 ? -31.773 10.061 46.853 1.00 86.44 293 LYS A CA 1
ATOM 2516 C C . LYS A 1 293 ? -30.934 11.331 46.727 1.00 86.44 293 LYS A C 1
ATOM 2518 O O . LYS A 1 293 ? -30.178 11.640 47.642 1.00 86.44 293 LYS A O 1
ATOM 2523 N N . THR A 1 294 ? -31.075 12.062 45.626 1.00 87.19 294 THR A N 1
ATOM 2524 C CA . THR A 1 294 ? -30.373 13.335 45.395 1.00 87.19 294 THR A CA 1
ATOM 2525 C C . THR A 1 294 ? -30.865 14.413 46.352 1.00 87.19 294 THR A C 1
ATOM 2527 O O . THR A 1 294 ? -30.064 15.063 47.017 1.00 87.19 294 THR A O 1
ATOM 2530 N N . ASN A 1 295 ? -32.181 14.541 46.499 1.00 87.75 295 ASN A N 1
ATOM 2531 C CA . ASN A 1 295 ? -32.786 15.476 47.441 1.00 87.75 295 ASN A CA 1
ATOM 2532 C C . ASN A 1 295 ? -32.367 15.155 48.880 1.00 87.75 295 ASN A C 1
ATOM 2534 O O . ASN A 1 295 ? -31.958 16.039 49.622 1.00 87.75 295 ASN A O 1
ATOM 2538 N N . MET A 1 296 ? -32.405 13.875 49.254 1.00 88.75 296 MET A N 1
ATOM 2539 C CA . MET A 1 296 ? -31.945 13.406 50.560 1.00 88.75 296 MET A CA 1
ATOM 2540 C C . MET A 1 296 ? -30.466 13.695 50.809 1.00 88.75 296 MET A C 1
ATOM 2542 O O . MET A 1 296 ? -30.101 14.110 51.904 1.00 88.75 296 MET A O 1
ATOM 2546 N N . TYR A 1 297 ? -29.621 13.485 49.797 1.00 90.06 297 TYR A N 1
ATOM 2547 C CA . TYR A 1 297 ? -28.202 13.812 49.862 1.00 90.06 297 TYR A CA 1
ATOM 2548 C C . TYR A 1 297 ? -27.987 15.300 50.131 1.00 90.06 297 TYR A C 1
ATOM 2550 O O . TYR A 1 297 ? -27.224 15.629 51.030 1.00 90.06 297 TYR A O 1
ATOM 2558 N N . ASN A 1 298 ? -28.679 16.178 49.400 1.00 89.00 298 ASN A N 1
ATOM 2559 C CA . ASN A 1 298 ? -28.547 17.625 49.565 1.00 89.00 298 ASN A CA 1
ATOM 2560 C C . ASN A 1 298 ? -29.003 18.079 50.959 1.00 89.00 298 ASN A C 1
ATOM 2562 O O . ASN A 1 298 ? -28.279 18.815 51.618 1.00 89.00 298 ASN A O 1
ATOM 2566 N N . ILE A 1 299 ? -30.138 17.567 51.450 1.00 88.62 299 ILE A N 1
ATOM 2567 C CA . ILE A 1 299 ? -30.630 17.893 52.798 1.00 88.62 299 ILE A CA 1
ATOM 2568 C C . ILE A 1 299 ? -29.625 17.449 53.871 1.00 88.62 299 ILE A C 1
ATOM 2570 O O . ILE A 1 299 ? -29.290 18.224 54.761 1.00 88.62 299 ILE A O 1
ATOM 2574 N N . LEU A 1 300 ? -29.114 16.216 53.785 1.00 88.38 300 LEU A N 1
ATOM 2575 C CA . LEU A 1 300 ? -28.134 15.706 54.749 1.00 88.38 300 LEU A CA 1
ATOM 2576 C C . LEU A 1 300 ? -26.799 16.450 54.661 1.00 88.38 300 LEU A C 1
ATOM 2578 O O . LEU A 1 300 ? -26.159 16.667 55.687 1.00 88.38 300 LEU A O 1
ATOM 2582 N N . LEU A 1 301 ? -26.379 16.837 53.453 1.00 88.06 301 LEU A N 1
ATOM 2583 C CA . LEU A 1 301 ? -25.182 17.641 53.240 1.00 88.06 301 LEU A CA 1
ATOM 2584 C C . LEU A 1 301 ? -25.306 18.979 53.972 1.00 88.06 301 LEU A C 1
ATOM 2586 O O . LEU A 1 301 ? -24.404 19.311 54.733 1.00 88.06 301 LEU A O 1
ATOM 2590 N N . ASP A 1 302 ? -26.422 19.689 53.795 1.00 86.94 302 ASP A N 1
ATOM 2591 C CA . ASP A 1 302 ? -26.674 20.979 54.445 1.00 86.94 302 ASP A CA 1
ATOM 2592 C C . ASP A 1 302 ? -26.771 20.839 55.971 1.00 86.94 302 ASP A C 1
ATOM 2594 O O . ASP A 1 302 ? -26.142 21.601 56.704 1.00 86.94 302 ASP A O 1
ATOM 2598 N N . GLN A 1 303 ? -27.481 19.819 56.469 1.00 85.50 303 GLN A N 1
ATOM 2599 C CA . GLN A 1 303 ? -27.604 19.555 57.909 1.00 85.50 303 GLN A CA 1
ATOM 2600 C C . GLN A 1 303 ? -26.255 19.255 58.580 1.00 85.50 303 GLN A C 1
ATOM 2602 O O . GLN A 1 303 ? -26.031 19.630 59.733 1.00 85.50 303 GLN A O 1
ATOM 2607 N N . LEU A 1 304 ? -25.363 18.540 57.889 1.00 83.25 304 LEU A N 1
ATOM 2608 C CA . LEU A 1 304 ? -24.064 18.114 58.420 1.00 83.25 304 LEU A CA 1
ATOM 2609 C C . LEU A 1 304 ? -22.941 19.126 58.144 1.00 83.25 304 LEU A C 1
ATOM 2611 O O . LEU A 1 304 ? -21.885 19.033 58.771 1.00 83.25 304 LEU A O 1
ATOM 2615 N N . HIS A 1 305 ? -23.164 20.107 57.261 1.00 75.56 305 HIS A N 1
ATOM 2616 C CA . HIS A 1 305 ? -22.157 21.084 56.834 1.00 75.56 305 HIS A CA 1
ATOM 2617 C C . HIS A 1 305 ? -21.558 21.882 58.004 1.00 75.56 305 HIS A C 1
ATOM 2619 O O . HIS A 1 305 ? -20.378 22.220 57.979 1.00 75.56 305 HIS A O 1
ATOM 2625 N N . SER A 1 306 ? -22.349 22.172 59.040 1.00 68.69 306 SER A N 1
ATOM 2626 C CA . SER A 1 306 ? -21.936 22.994 60.186 1.00 68.69 306 SER A CA 1
ATOM 2627 C C . SER A 1 306 ? -21.213 22.228 61.299 1.00 68.69 306 SER A C 1
ATOM 2629 O O . SER A 1 306 ? -20.554 22.855 62.124 1.00 68.69 306 SER A O 1
ATOM 2631 N N . LYS A 1 307 ? -21.316 20.891 61.352 1.00 64.75 307 LYS A N 1
ATOM 26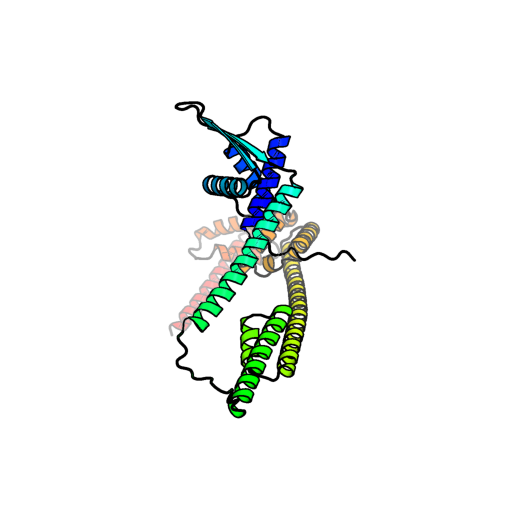32 C CA . LYS A 1 307 ? -20.796 20.097 62.483 1.00 64.75 307 LYS A CA 1
ATOM 2633 C C . LYS A 1 307 ? -19.465 19.409 62.231 1.00 64.75 307 LYS A C 1
ATOM 2635 O O . LYS A 1 307 ? -18.845 18.939 63.181 1.00 64.75 307 LYS A O 1
ATOM 2640 N N . THR A 1 308 ? -19.009 19.315 60.987 1.00 57.12 308 THR A N 1
ATOM 2641 C CA . THR A 1 308 ? -17.818 18.521 60.686 1.00 57.12 308 THR A CA 1
ATOM 2642 C C . THR A 1 308 ? -16.861 19.264 59.762 1.00 57.12 308 THR A C 1
ATOM 2644 O O . THR A 1 308 ? -17.050 19.271 58.550 1.00 57.12 308 THR A O 1
ATOM 2647 N N . ASN A 1 309 ? -15.756 19.774 60.317 1.00 57.66 309 ASN A N 1
ATOM 2648 C CA . ASN A 1 309 ? -14.570 20.226 59.567 1.00 57.66 309 ASN A CA 1
ATOM 2649 C C . ASN A 1 309 ? -13.830 19.064 58.858 1.00 57.66 309 ASN A C 1
ATOM 2651 O O . ASN A 1 309 ? -12.669 19.194 58.470 1.00 57.66 309 ASN A O 1
ATOM 2655 N N . THR A 1 310 ? -14.457 17.889 58.722 1.00 57.50 310 THR A N 1
ATOM 2656 C CA . THR A 1 310 ? -13.806 16.679 58.230 1.00 57.50 310 THR A CA 1
ATOM 2657 C C . THR A 1 310 ? -13.785 16.646 56.708 1.00 57.50 310 THR A C 1
ATOM 2659 O O . THR A 1 310 ? -14.802 16.594 56.009 1.00 57.50 310 THR A O 1
ATOM 2662 N N . ILE A 1 311 ? -12.562 16.605 56.185 1.00 58.78 311 ILE A N 1
ATOM 2663 C CA . ILE A 1 311 ? -12.267 16.168 54.827 1.00 58.78 311 ILE A CA 1
ATOM 2664 C C . ILE A 1 311 ? -12.974 14.813 54.655 1.00 58.78 311 ILE A C 1
ATOM 2666 O O . ILE A 1 311 ? -12.746 13.900 55.445 1.00 58.78 311 ILE A O 1
ATOM 2670 N N . ASN A 1 312 ? -13.839 14.701 53.638 1.00 71.62 312 ASN A N 1
ATOM 2671 C CA . ASN A 1 312 ? -14.560 13.492 53.199 1.00 71.62 312 ASN A CA 1
ATOM 2672 C C . ASN A 1 312 ? -16.045 13.302 53.625 1.00 71.62 312 ASN A C 1
ATOM 2674 O O . ASN A 1 312 ? -16.618 12.254 53.329 1.00 71.62 312 ASN A O 1
ATOM 2678 N N . LEU A 1 313 ? -16.735 14.305 54.193 1.00 79.62 313 LEU A N 1
ATOM 2679 C CA . LEU A 1 313 ? -18.190 14.225 54.481 1.00 79.62 313 LEU A CA 1
ATOM 2680 C C . LEU A 1 313 ? -19.035 13.830 53.248 1.00 79.62 313 LEU A C 1
ATOM 2682 O O . LEU A 1 313 ? -19.893 12.946 53.310 1.00 79.62 313 LEU A O 1
ATOM 2686 N N . LYS A 1 314 ? -18.743 14.442 52.091 1.00 83.00 314 LYS A N 1
ATOM 2687 C CA . LYS A 1 314 ? -19.460 14.205 50.824 1.00 83.00 314 LYS A CA 1
ATOM 2688 C C . LYS A 1 314 ? -19.473 12.734 50.405 1.00 83.00 314 LYS A C 1
ATOM 2690 O O . LYS A 1 314 ? -20.481 12.274 49.870 1.00 83.00 314 LYS A O 1
ATOM 2695 N N . SER A 1 315 ? -18.370 12.010 50.603 1.00 83.75 315 SER A N 1
ATOM 2696 C CA . SER A 1 315 ? -18.275 10.599 50.217 1.00 83.75 315 SER A CA 1
ATOM 2697 C C . SER A 1 315 ? -18.984 9.695 51.223 1.00 83.75 315 SER A C 1
ATOM 2699 O O . SER A 1 315 ? -19.702 8.796 50.792 1.00 83.75 315 SER A O 1
ATOM 2701 N N . LYS A 1 316 ? -18.890 9.988 52.528 1.00 84.56 316 LYS A N 1
ATOM 2702 C CA . LYS A 1 316 ? -19.558 9.218 53.590 1.00 84.56 316 LYS A CA 1
ATOM 2703 C C . LYS A 1 316 ? -21.080 9.248 53.466 1.00 84.56 316 LYS A C 1
ATOM 2705 O O . LYS A 1 316 ? -21.709 8.193 53.496 1.00 84.56 316 LYS A O 1
ATOM 2710 N N . ILE A 1 317 ? -21.673 10.424 53.232 1.00 87.75 317 ILE A N 1
ATOM 2711 C CA . ILE A 1 317 ? -23.126 10.541 53.002 1.00 87.75 317 ILE A CA 1
ATOM 2712 C C . ILE A 1 317 ? -23.528 9.713 51.773 1.00 87.75 317 ILE A C 1
ATOM 2714 O O . ILE A 1 317 ? -24.511 8.970 51.800 1.00 87.75 317 ILE A O 1
ATOM 2718 N N . LYS A 1 318 ? -22.742 9.792 50.692 1.00 87.38 318 LYS A N 1
ATOM 2719 C CA . LYS A 1 318 ? -23.016 9.060 49.451 1.00 87.38 318 LYS A CA 1
ATOM 2720 C C . LYS A 1 318 ? -22.923 7.546 49.650 1.00 87.38 318 LYS A C 1
ATOM 2722 O O . LYS A 1 318 ? -23.780 6.816 49.159 1.00 87.38 318 LYS A O 1
ATOM 2727 N N . GLU A 1 319 ? -21.912 7.075 50.372 1.00 87.94 319 GLU A N 1
ATOM 2728 C CA . GLU A 1 319 ? -21.732 5.664 50.706 1.00 87.94 319 GLU A CA 1
ATOM 2729 C C . GLU A 1 319 ? -22.875 5.142 51.583 1.00 87.94 319 GLU A C 1
ATOM 2731 O O . GLU A 1 319 ? -23.460 4.104 51.272 1.00 87.94 319 GLU A O 1
ATOM 2736 N N . TYR A 1 320 ? -23.251 5.893 52.620 1.00 89.50 320 TYR A N 1
ATOM 2737 C CA . TYR A 1 320 ? -24.362 5.550 53.501 1.00 89.50 320 TYR A CA 1
ATOM 2738 C C . TYR A 1 320 ? -25.679 5.426 52.722 1.00 89.50 320 TYR A C 1
ATOM 2740 O O . TYR A 1 320 ? -26.317 4.375 52.759 1.00 89.50 320 TYR A O 1
ATOM 2748 N N . LEU A 1 321 ? -26.048 6.435 51.923 1.00 88.44 321 LEU A N 1
ATOM 2749 C CA . LEU A 1 321 ? -27.265 6.401 51.099 1.00 88.44 321 LEU A CA 1
ATOM 2750 C C . LEU A 1 321 ? -27.229 5.309 50.012 1.00 88.44 321 LEU A C 1
ATOM 2752 O O . LEU A 1 321 ? -28.274 4.902 49.503 1.00 88.44 321 LEU A O 1
ATOM 2756 N N . ASN A 1 322 ? -26.043 4.840 49.607 1.00 85.06 322 ASN A N 1
ATOM 2757 C CA . ASN A 1 322 ? -25.885 3.705 48.692 1.00 85.06 322 ASN A CA 1
ATOM 2758 C C . ASN A 1 322 ? -26.137 2.349 49.359 1.00 85.06 322 ASN A C 1
ATOM 2760 O O . ASN A 1 322 ? -26.552 1.429 48.661 1.00 85.06 322 ASN A O 1
ATOM 2764 N N . LYS A 1 323 ? -25.917 2.234 50.672 1.00 87.25 323 LYS A N 1
ATOM 2765 C CA . LYS A 1 323 ? -26.131 1.001 51.445 1.00 87.25 323 LYS A CA 1
ATOM 2766 C C . LYS A 1 323 ? -27.590 0.794 51.870 1.00 87.25 323 LYS A C 1
ATOM 2768 O O . LYS A 1 323 ? -27.958 -0.314 52.243 1.00 87.25 323 LYS A O 1
ATOM 2773 N N . GLN A 1 324 ? -28.426 1.831 51.809 1.00 84.19 324 GLN A N 1
ATOM 2774 C CA . GLN A 1 324 ? -29.821 1.746 52.241 1.00 84.19 324 GLN A CA 1
ATOM 2775 C C . GLN A 1 324 ? -30.697 0.984 51.238 1.00 84.19 324 GLN A C 1
ATOM 2777 O O . GLN A 1 324 ? -30.818 1.377 50.078 1.00 84.19 324 GLN A O 1
ATOM 2782 N N . ASN A 1 325 ? -31.384 -0.058 51.717 1.00 78.62 325 ASN A N 1
ATOM 2783 C CA . ASN A 1 325 ? -32.345 -0.830 50.918 1.00 78.62 325 ASN A CA 1
ATOM 2784 C C . ASN A 1 325 ? -33.576 0.003 50.523 1.00 78.62 325 ASN A C 1
ATOM 2786 O O . ASN A 1 325 ? -34.102 -0.138 49.418 1.00 78.62 325 ASN A O 1
ATOM 2790 N N . LYS A 1 326 ? -34.034 0.883 51.423 1.00 83.75 326 LYS A N 1
ATOM 2791 C CA . LYS A 1 326 ? -35.166 1.786 51.200 1.00 83.75 326 LYS A CA 1
ATOM 2792 C C . LYS A 1 326 ? -34.901 3.135 51.862 1.00 83.75 326 LYS A C 1
ATOM 2794 O O . LYS A 1 326 ? -34.580 3.206 53.047 1.00 83.75 326 LYS A O 1
ATOM 2799 N N . LEU A 1 327 ? -35.051 4.189 51.071 1.00 85.75 327 LEU A N 1
ATOM 2800 C CA . LEU A 1 327 ? -34.937 5.574 51.507 1.00 85.75 327 LEU A CA 1
ATOM 2801 C C . LEU A 1 327 ? -36.328 6.108 51.863 1.00 85.75 327 LEU A C 1
ATOM 2803 O O . LEU A 1 327 ? -37.267 5.910 51.095 1.00 85.75 327 LEU A O 1
ATOM 2807 N N . GLU A 1 328 ? -36.472 6.772 53.011 1.00 86.94 328 GLU A N 1
ATOM 2808 C CA . GLU A 1 328 ? -37.758 7.303 53.494 1.00 86.94 328 GLU A CA 1
ATOM 2809 C C . GLU A 1 328 ? -37.607 8.727 54.042 1.00 86.94 328 GLU A C 1
ATOM 2811 O O . GLU A 1 328 ? -36.790 8.967 54.927 1.00 86.94 328 GLU A O 1
ATOM 2816 N N . TYR A 1 329 ? -38.390 9.690 53.536 1.00 85.75 329 TYR A N 1
ATOM 2817 C CA . TYR A 1 329 ? -38.274 11.101 53.951 1.00 85.75 329 TYR A CA 1
ATOM 2818 C C . TYR A 1 329 ? -38.539 11.309 55.442 1.00 85.75 329 TYR A C 1
ATOM 2820 O O . TYR A 1 329 ? -37.893 12.141 56.073 1.00 85.75 329 TYR A O 1
ATOM 2828 N N . LYS A 1 330 ? -39.416 10.491 56.034 1.00 87.94 330 LYS A N 1
ATOM 2829 C CA . LYS A 1 330 ? -39.682 10.493 57.477 1.00 87.94 330 LYS A CA 1
ATOM 2830 C C . LYS A 1 330 ? -38.397 10.345 58.306 1.00 87.94 330 LYS A C 1
ATOM 2832 O O . LYS A 1 330 ? -38.290 10.977 59.349 1.00 87.94 330 LYS A O 1
ATOM 2837 N N . LYS A 1 331 ? -37.419 9.572 57.809 1.00 87.81 331 LYS A N 1
ATOM 2838 C CA . LYS A 1 331 ? -36.123 9.327 58.465 1.00 87.81 331 LYS A CA 1
ATOM 2839 C C . LYS A 1 331 ? -35.128 10.493 58.357 1.00 87.81 331 LYS A C 1
ATOM 2841 O O . LYS A 1 331 ? -34.122 10.523 59.062 1.00 87.81 331 LYS A O 1
ATOM 2846 N N . ILE A 1 332 ? -35.391 11.444 57.459 1.00 87.12 332 ILE A N 1
ATOM 2847 C CA . ILE A 1 332 ? -34.675 12.725 57.411 1.00 87.12 332 ILE A CA 1
ATOM 2848 C C . ILE A 1 332 ? -35.302 13.702 58.391 1.00 87.12 332 ILE A C 1
ATOM 2850 O O . ILE A 1 332 ? -34.591 14.295 59.192 1.00 87.12 332 ILE A O 1
ATOM 2854 N N . PHE A 1 333 ? -36.630 13.839 58.360 1.00 83.62 333 PHE A N 1
ATOM 2855 C CA . PHE A 1 333 ? -37.332 14.804 59.206 1.00 83.62 333 PHE A CA 1
ATOM 2856 C C . PHE A 1 333 ? -37.229 14.488 60.703 1.00 83.62 333 PHE A C 1
ATOM 2858 O O . PHE A 1 333 ? -37.226 15.403 61.516 1.00 83.62 333 PHE A O 1
ATOM 2865 N N . ASN A 1 334 ? -37.094 13.213 61.080 1.00 87.56 334 ASN A N 1
ATOM 2866 C CA . ASN A 1 334 ? -36.845 12.806 62.466 1.00 87.56 334 ASN A CA 1
ATOM 2867 C C . ASN A 1 334 ? -35.343 12.766 62.840 1.00 87.56 334 ASN A C 1
ATOM 2869 O O . ASN A 1 334 ? -34.995 12.206 63.878 1.00 87.56 334 ASN A O 1
ATOM 2873 N N . ASN A 1 335 ? -34.451 13.295 61.989 1.00 87.31 335 ASN A N 1
ATOM 2874 C CA . ASN A 1 335 ? -32.990 13.289 62.150 1.00 87.31 335 ASN A CA 1
ATOM 2875 C C . ASN A 1 335 ? -32.348 11.899 62.333 1.00 87.31 335 ASN A C 1
ATOM 2877 O O . ASN A 1 335 ? -31.198 11.794 62.762 1.00 87.31 335 ASN A O 1
ATOM 2881 N N . GLN A 1 336 ? -33.040 10.814 61.981 1.00 89.31 336 GLN A N 1
ATOM 2882 C CA . GLN A 1 336 ? -32.508 9.464 62.143 1.00 89.31 336 GLN A CA 1
ATOM 2883 C C . GLN A 1 336 ? -31.277 9.232 61.257 1.00 89.31 336 GLN A C 1
ATOM 2885 O O . GLN A 1 336 ? -30.229 8.829 61.757 1.00 89.31 336 GLN A O 1
ATOM 2890 N N . TYR A 1 337 ? -31.370 9.543 59.961 1.00 89.50 337 TYR A N 1
ATOM 2891 C CA . TYR A 1 337 ? -30.233 9.399 59.043 1.00 89.50 337 TYR A CA 1
ATOM 2892 C C . TYR A 1 337 ? -29.055 10.294 59.425 1.00 89.50 337 TYR A C 1
ATOM 2894 O O . TYR A 1 337 ? -27.905 9.880 59.316 1.00 89.50 337 TYR A O 1
ATOM 2902 N N . TYR A 1 338 ? -29.340 11.497 59.915 1.00 88.44 338 TYR A N 1
ATOM 2903 C CA . TYR A 1 338 ? -28.329 12.413 60.423 1.00 88.44 338 TYR A CA 1
ATOM 2904 C C . TYR A 1 338 ? -27.538 11.785 61.583 1.00 88.44 338 TYR A C 1
ATOM 2906 O O . TYR A 1 338 ? -26.311 11.703 61.528 1.00 88.44 338 TYR A O 1
ATOM 2914 N N . ASN A 1 339 ? -28.242 11.270 62.595 1.00 88.00 339 ASN A N 1
ATOM 2915 C CA . ASN A 1 339 ? -27.630 10.665 63.777 1.00 88.00 339 ASN A CA 1
ATOM 2916 C C . ASN A 1 339 ? -26.841 9.393 63.434 1.00 88.00 339 ASN A C 1
ATOM 2918 O O . ASN A 1 339 ? -25.759 9.173 63.973 1.00 88.00 339 ASN A O 1
ATOM 2922 N N . GLU A 1 340 ? -27.354 8.558 62.528 1.00 89.69 340 GLU A N 1
ATOM 2923 C CA . GLU A 1 340 ? -26.651 7.355 62.068 1.00 89.69 340 GLU A CA 1
ATOM 2924 C C . GLU A 1 340 ? -25.346 7.703 61.333 1.00 89.69 340 GLU A C 1
ATOM 2926 O O . GLU A 1 340 ? -24.315 7.078 61.580 1.00 89.69 340 GLU A O 1
ATOM 2931 N N . ILE A 1 341 ? -25.357 8.729 60.473 1.00 88.44 341 ILE A N 1
ATOM 2932 C CA . ILE A 1 341 ? -24.154 9.186 59.763 1.00 88.44 341 ILE A CA 1
ATOM 2933 C C . ILE A 1 341 ? -23.127 9.779 60.737 1.00 88.44 341 ILE A C 1
ATOM 2935 O O . ILE A 1 341 ? -21.940 9.485 60.601 1.00 88.44 341 ILE A O 1
ATOM 2939 N N . ILE A 1 342 ? -23.556 10.566 61.730 1.00 85.12 342 ILE A N 1
ATOM 2940 C CA . ILE A 1 342 ? -22.665 11.110 62.769 1.00 85.12 342 ILE A CA 1
ATOM 2941 C C . ILE A 1 342 ? -21.998 9.985 63.564 1.00 85.12 342 ILE A C 1
ATOM 2943 O O . ILE A 1 342 ? -20.772 9.959 63.637 1.00 85.12 342 ILE A O 1
ATOM 2947 N N . LYS A 1 343 ? -22.765 8.996 64.040 1.00 86.31 343 LYS A N 1
ATOM 2948 C CA . LYS A 1 343 ? -22.210 7.833 64.754 1.00 86.31 343 LYS A CA 1
ATOM 2949 C C . LYS A 1 343 ? -21.162 7.092 63.925 1.00 86.31 343 LYS A C 1
ATOM 2951 O O . LYS A 1 343 ? -20.117 6.713 64.441 1.00 86.31 343 LYS A O 1
ATOM 2956 N N . LEU A 1 344 ? -21.412 6.904 62.626 1.00 85.38 344 LEU A N 1
ATOM 2957 C CA . LEU A 1 344 ? -20.440 6.281 61.721 1.00 85.38 344 LEU A CA 1
ATOM 2958 C C . LEU A 1 344 ? -19.161 7.115 61.568 1.00 85.38 344 LEU A C 1
ATOM 2960 O O . LEU A 1 344 ? -18.080 6.555 61.393 1.00 85.38 344 LEU A O 1
ATOM 2964 N N . ILE A 1 345 ? -19.268 8.444 61.606 1.00 81.00 345 ILE A N 1
ATOM 2965 C CA . ILE A 1 345 ? -18.112 9.343 61.552 1.00 81.00 345 ILE A CA 1
ATOM 2966 C C . ILE A 1 345 ? -17.318 9.282 62.861 1.00 81.00 345 ILE A C 1
ATOM 2968 O O . ILE A 1 345 ? -16.096 9.170 62.800 1.00 81.00 345 ILE A O 1
ATOM 2972 N N . GLU A 1 346 ? -17.997 9.324 64.006 1.00 80.38 346 GLU A N 1
ATOM 2973 C CA . GLU A 1 346 ? -17.396 9.287 65.344 1.00 80.38 346 GLU A CA 1
ATOM 2974 C C . GLU A 1 346 ? -16.654 7.970 65.597 1.00 80.38 346 GLU A C 1
ATOM 2976 O O . GLU A 1 346 ? -15.457 8.004 65.874 1.00 80.38 346 GLU A O 1
ATOM 2981 N N . LEU A 1 347 ? -17.295 6.821 65.348 1.00 79.62 347 LEU A N 1
ATOM 2982 C CA . LEU A 1 347 ? -16.671 5.491 65.465 1.00 79.62 347 LEU A CA 1
ATOM 2983 C C . LEU A 1 347 ? -15.400 5.365 64.613 1.00 79.62 347 LEU A C 1
ATOM 2985 O O . LEU A 1 347 ? -14.406 4.752 65.006 1.00 79.62 347 LEU A O 1
ATOM 2989 N N . GLN A 1 348 ? -15.416 5.954 63.418 1.00 75.31 348 GLN A N 1
ATOM 2990 C CA . GLN A 1 348 ? -14.268 5.913 62.524 1.00 75.31 348 GLN A CA 1
ATOM 2991 C C . GLN A 1 348 ? -13.122 6.801 63.031 1.00 75.31 348 GLN A C 1
ATOM 2993 O O . GLN A 1 348 ? -11.963 6.402 62.934 1.00 75.31 348 GLN A O 1
ATOM 2998 N N . ASN A 1 349 ? -13.428 7.959 63.616 1.00 71.88 349 ASN A N 1
ATOM 2999 C CA . ASN A 1 349 ? -12.427 8.836 64.222 1.00 71.88 349 ASN A CA 1
ATOM 3000 C C . ASN A 1 349 ? -11.825 8.218 65.501 1.00 71.88 349 ASN A C 1
ATOM 3002 O O . ASN A 1 349 ? -10.613 8.290 65.695 1.00 71.88 349 ASN A O 1
ATOM 3006 N N . GLU A 1 350 ? -12.634 7.554 66.332 1.00 70.50 350 GLU A N 1
ATOM 3007 C CA . GLU A 1 350 ? -12.168 6.814 67.515 1.00 70.50 350 GLU A CA 1
ATOM 3008 C C . GLU A 1 350 ? -11.222 5.674 67.127 1.00 70.50 350 GLU A C 1
ATOM 3010 O O . GLU A 1 350 ? -10.119 5.576 67.664 1.00 70.50 350 GLU A O 1
ATOM 3015 N N . SER A 1 351 ? -11.592 4.871 66.122 1.00 64.25 351 SER A N 1
ATOM 3016 C CA . SER A 1 351 ? -10.719 3.804 65.619 1.00 64.25 351 SER A CA 1
ATOM 3017 C C . SER A 1 351 ? -9.378 4.344 65.100 1.00 64.25 351 SER A C 1
ATOM 3019 O O . SER A 1 351 ? -8.328 3.784 65.405 1.00 64.25 351 SER A O 1
ATOM 3021 N N . GLN A 1 352 ? -9.373 5.478 64.388 1.00 61.28 352 GLN A N 1
ATOM 3022 C CA . GLN A 1 352 ? -8.146 6.111 63.891 1.00 61.28 352 GLN A CA 1
ATOM 3023 C C . GLN A 1 352 ? -7.259 6.676 65.010 1.00 61.28 352 GLN A C 1
ATOM 3025 O O . GLN A 1 352 ? -6.034 6.640 64.883 1.00 61.28 352 GLN A O 1
ATOM 3030 N N . ASN A 1 353 ? -7.847 7.164 66.105 1.00 60.53 353 ASN A N 1
ATOM 3031 C CA . ASN A 1 353 ? -7.099 7.626 67.275 1.00 60.53 353 ASN A CA 1
ATOM 3032 C C . ASN A 1 353 ? -6.459 6.462 68.049 1.00 60.53 353 ASN A C 1
ATOM 3034 O O . ASN A 1 353 ? -5.313 6.581 68.476 1.00 60.53 353 ASN A O 1
ATOM 3038 N N . ILE A 1 354 ? -7.143 5.317 68.153 1.00 59.06 354 ILE A N 1
ATOM 3039 C CA . ILE A 1 354 ? -6.585 4.094 68.756 1.00 59.06 354 ILE A CA 1
ATOM 3040 C C . ILE A 1 354 ? -5.365 3.607 67.958 1.00 59.06 354 ILE A C 1
ATOM 3042 O O . ILE A 1 354 ? -4.318 3.340 68.544 1.00 59.06 354 ILE A O 1
ATOM 3046 N N . TYR A 1 355 ? -5.456 3.576 66.622 1.0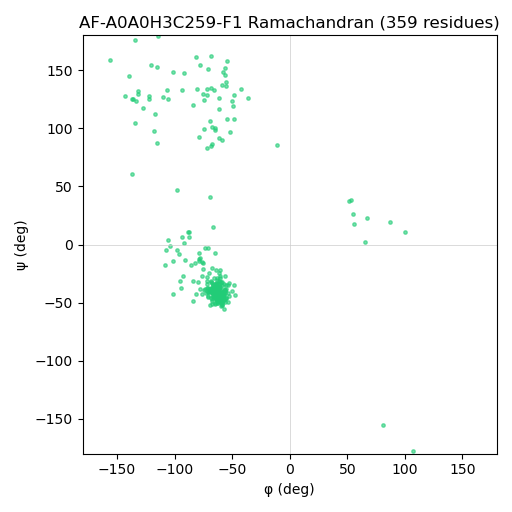0 54.19 355 TYR A N 1
ATOM 3047 C CA . TYR A 1 355 ? -4.323 3.200 65.768 1.00 54.19 355 TYR A CA 1
ATOM 3048 C C . TYR A 1 355 ? -3.168 4.208 65.818 1.00 54.19 355 TYR A C 1
ATOM 3050 O O . TYR A 1 355 ? -2.016 3.802 65.745 1.00 54.19 355 TYR A O 1
ATOM 3058 N N . LYS A 1 356 ? -3.425 5.516 65.959 1.00 52.66 356 LYS A N 1
ATOM 3059 C CA . LYS A 1 356 ? -2.342 6.505 66.122 1.00 52.66 356 LYS A CA 1
ATOM 3060 C C . LYS A 1 356 ? -1.583 6.332 67.438 1.00 52.66 356 LYS A C 1
ATOM 3062 O O . LYS A 1 356 ? -0.364 6.463 67.441 1.00 52.66 356 LYS A O 1
ATOM 3067 N N . ASN A 1 357 ? -2.279 5.995 68.522 1.00 53.22 357 ASN A N 1
ATOM 3068 C CA . ASN A 1 357 ? -1.661 5.808 69.834 1.00 53.22 357 ASN A CA 1
ATOM 3069 C C . ASN A 1 357 ? -0.879 4.486 69.954 1.00 53.22 357 ASN A C 1
ATOM 3071 O O . ASN A 1 357 ? 0.031 4.403 70.769 1.00 53.22 357 ASN A O 1
ATOM 3075 N N . SER A 1 358 ? -1.155 3.478 69.116 1.00 52.38 358 SER A N 1
ATOM 3076 C CA . SER A 1 358 ? -0.389 2.219 69.092 1.00 52.38 358 SER A CA 1
ATOM 3077 C C . SER A 1 358 ? 0.959 2.291 68.357 1.00 52.38 358 SER A C 1
ATOM 3079 O O . SER A 1 358 ? 1.701 1.319 68.389 1.00 52.38 358 SER A O 1
ATOM 3081 N N . TYR A 1 359 ? 1.278 3.403 67.682 1.00 51.53 359 TYR A N 1
ATOM 3082 C CA . TYR A 1 359 ? 2.573 3.625 67.009 1.00 51.53 359 TYR A CA 1
ATOM 3083 C C . TYR A 1 359 ? 3.486 4.619 67.750 1.00 51.53 359 TYR A C 1
ATOM 3085 O O . TYR A 1 359 ? 4.542 4.973 67.229 1.00 51.53 359 TYR A O 1
ATOM 3093 N N . ILE A 1 360 ? 3.071 5.102 68.928 1.00 49.59 360 ILE A N 1
ATOM 3094 C CA . ILE A 1 360 ? 3.822 6.077 69.743 1.00 49.59 360 ILE A CA 1
ATOM 3095 C C . ILE A 1 360 ? 4.431 5.432 71.009 1.00 49.59 360 ILE A C 1
ATOM 3097 O O . ILE A 1 360 ? 5.225 6.083 71.682 1.00 49.59 360 ILE A O 1
ATOM 3101 N N . ASN A 1 361 ? 4.151 4.153 71.292 1.00 39.69 361 ASN A N 1
ATOM 3102 C CA . ASN A 1 361 ? 4.810 3.394 72.365 1.00 39.69 361 ASN A CA 1
ATOM 3103 C C . ASN A 1 361 ? 5.908 2.474 71.838 1.00 39.69 361 ASN A C 1
ATOM 3105 O O . ASN A 1 361 ? 5.623 1.731 70.870 1.00 39.69 361 ASN A O 1
#

Organism: Borreliella burgdorferi (strain ZS7) (NCBI:txid445985)

Solvent-accessible surface area (backbone atoms only — not comparable to full-atom values): 20909 Å² total; per-residue (Å²): 132,88,77,78,72,74,77,72,86,62,51,78,66,58,52,54,52,54,50,44,54,54,39,40,56,51,45,65,74,74,41,98,73,65,52,74,66,56,52,49,52,54,37,34,54,54,29,50,76,70,76,39,84,68,76,53,72,73,56,51,52,56,48,52,57,51,36,40,78,66,66,36,38,46,77,48,78,44,77,64,54,92,95,61,52,65,53,52,46,70,43,67,68,54,57,72,68,54,43,50,50,56,53,52,49,52,57,50,51,58,51,51,52,56,49,51,52,52,53,51,51,53,50,47,63,62,65,71,46,79,70,91,59,71,86,71,72,84,78,76,62,70,75,68,49,56,60,54,49,53,50,48,51,52,54,53,50,53,52,52,50,53,52,50,37,56,74,68,70,51,55,68,67,62,47,49,53,62,62,68,68,69,60,58,68,68,58,48,52,52,49,54,52,50,53,54,52,51,56,50,52,56,52,54,52,51,53,52,50,53,51,54,51,52,52,50,44,41,53,52,46,51,53,52,53,52,51,52,52,54,50,44,42,72,73,36,32,48,60,71,62,49,53,53,52,52,50,54,51,45,70,73,30,61,89,52,37,61,53,52,74,40,40,93,83,30,67,54,37,61,52,50,53,49,50,53,50,74,77,39,64,58,36,68,72,47,50,52,51,53,51,52,50,49,53,51,49,52,53,50,48,61,71,46,60,84,78,51,96,52,91,60,57,76,56,53,56,50,53,52,65,66,70,51,92,74,88,56,71,68,42,54,78,69,43,47,55,57,54,55,52,48,52,57,51,51,56,52,52,52,54,52,50,54,58,56,57,66,73,74,112

InterPro domains:
  IPR003459 Borrelia plasmid, OrfA [PF02414] (12-298)

Secondary structure (DSSP, 8-state):
-----------HHHHHHHHHHHHHHHHHHH-SS--HHHHHHHHHHHHHHTTPPP--HHHHHHHHHHHHHTT-EEEEEEE--TTT-EEEEEEESS-HHHHHHHHHHHHHHHHHHHHHHHHHHHHHHHHSS------------THHHHHHHHHHHHHHHHHHHHHHHHHTT--HHHHHHHHHT---HHHHHHHHHHHHHHHHHHHHHHHHHHHHHHHHHHHHHHHHHHHHHHHHHHTTB-HHHHHHHHHHHHHHHTT-THHHHTTTT-THHHHHHHHHHHHSPBPHHHHHHHHHHHHHHHHHHHHHHTT---TTHHHHHHHHHHH-SS--THHHHTSHHHHHHHHHHHHHHHHHHHHHHTT--

pLDDT: mean 81.45, std 14.46, range [30.34, 96.69]